Protein AF-A0A950LVN9-F1 (afdb_monomer_lite)

Structure (mmCIF, N/CA/C/O backbone):
data_AF-A0A950LVN9-F1
#
_entry.id   AF-A0A950LVN9-F1
#
loop_
_atom_site.group_PDB
_atom_site.id
_atom_site.type_symbol
_atom_site.label_atom_id
_atom_site.label_alt_id
_atom_site.label_comp_id
_atom_site.label_asym_id
_atom_site.label_entity_id
_atom_site.label_seq_id
_atom_site.pdbx_PDB_ins_code
_atom_site.Cartn_x
_atom_site.Cartn_y
_atom_site.Cartn_z
_atom_site.occupancy
_atom_site.B_iso_or_equiv
_atom_site.auth_seq_id
_atom_site.auth_comp_id
_atom_site.auth_asym_id
_atom_site.auth_atom_id
_atom_site.pdbx_PDB_model_num
ATOM 1 N N . MET A 1 1 ? 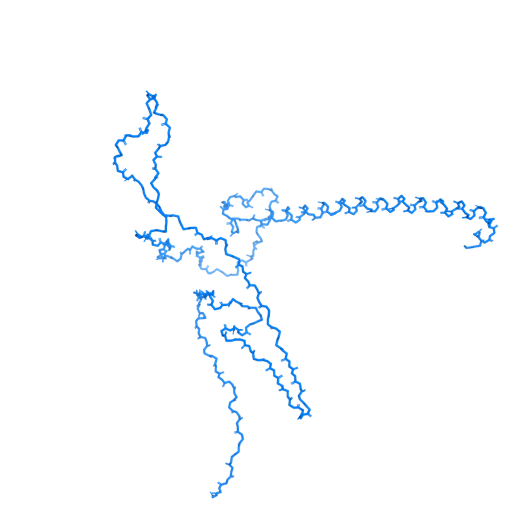-17.244 11.116 50.848 1.00 52.66 1 MET A N 1
ATOM 2 C CA . MET A 1 1 ? -18.666 11.147 50.428 1.00 52.66 1 MET A CA 1
ATOM 3 C C . MET A 1 1 ? -19.592 11.886 51.401 1.00 52.66 1 MET A C 1
ATOM 5 O O . MET A 1 1 ? -20.642 12.313 50.948 1.00 52.66 1 MET A O 1
ATOM 9 N N . SER A 1 2 ? -19.236 12.082 52.683 1.00 57.41 2 SER A N 1
ATOM 10 C CA . SER A 1 2 ? -20.093 12.812 53.645 1.00 57.41 2 SER A CA 1
ATOM 11 C C . SER A 1 2 ? -20.205 14.317 53.357 1.00 57.41 2 SER A C 1
ATOM 13 O O . SER A 1 2 ? -21.296 14.858 53.413 1.00 57.41 2 SER A O 1
ATOM 15 N N . ALA A 1 3 ? -19.115 14.967 52.931 1.00 64.56 3 ALA A N 1
ATOM 16 C CA . ALA A 1 3 ? -19.102 16.408 52.652 1.00 64.56 3 ALA A CA 1
ATOM 17 C C . ALA A 1 3 ? -20.009 16.832 51.478 1.00 64.56 3 ALA A C 1
ATOM 19 O O . ALA A 1 3 ? -20.629 17.879 51.539 1.00 64.56 3 ALA A O 1
ATOM 20 N N . LEU A 1 4 ? -20.153 16.000 50.437 1.00 67.62 4 LEU A N 1
ATOM 21 C CA . LEU A 1 4 ? -21.029 16.296 49.290 1.00 67.62 4 LEU A CA 1
ATOM 22 C C . LEU A 1 4 ? -22.526 16.187 49.629 1.00 67.62 4 LEU A C 1
ATOM 24 O O . LEU A 1 4 ? -23.350 16.717 48.897 1.00 67.62 4 LEU A O 1
ATOM 28 N N . LYS A 1 5 ? -22.883 15.471 50.705 1.00 73.25 5 LYS A N 1
ATOM 29 C CA . LYS A 1 5 ? -24.275 15.305 51.152 1.00 73.25 5 LYS A CA 1
ATOM 30 C C . LYS A 1 5 ? -24.785 16.487 51.980 1.00 73.25 5 LYS A C 1
ATOM 32 O O . LYS A 1 5 ? -25.995 16.616 52.115 1.00 73.25 5 LYS A O 1
ATOM 37 N N . GLU A 1 6 ? -23.887 17.310 52.520 1.00 83.94 6 GLU A N 1
ATOM 38 C CA . GLU A 1 6 ? -24.228 18.482 53.343 1.00 83.94 6 GLU A CA 1
ATOM 39 C C . GLU A 1 6 ? -24.160 19.808 52.570 1.00 83.94 6 GLU A C 1
ATOM 41 O O . GLU A 1 6 ? -24.566 20.841 53.093 1.00 83.94 6 GLU A O 1
ATOM 46 N N . MET A 1 7 ? -23.683 19.789 51.321 1.00 80.75 7 MET A N 1
ATOM 47 C CA . MET A 1 7 ? -23.633 20.972 50.460 1.00 80.75 7 MET A CA 1
ATOM 48 C C . MET A 1 7 ? -25.029 21.367 49.983 1.00 80.75 7 MET A C 1
ATOM 50 O O . MET A 1 7 ? -25.860 20.517 49.648 1.00 80.75 7 MET A O 1
ATOM 54 N N . SER A 1 8 ? -25.275 22.672 49.910 1.00 91.12 8 SER A N 1
ATOM 55 C CA . SER A 1 8 ? -26.510 23.202 49.345 1.00 91.12 8 SER A CA 1
ATOM 56 C C . SER A 1 8 ? -26.624 22.866 47.854 1.00 91.12 8 SER A C 1
ATOM 58 O O . SER A 1 8 ? -25.639 22.614 47.155 1.00 91.12 8 SER A O 1
ATOM 60 N N . ARG A 1 9 ? -27.856 22.875 47.338 1.00 89.94 9 ARG A N 1
ATOM 61 C CA . ARG A 1 9 ? -28.130 22.595 45.922 1.00 89.94 9 ARG A CA 1
ATOM 62 C C . ARG A 1 9 ? -27.344 23.521 44.989 1.00 89.94 9 ARG A C 1
ATOM 64 O O . ARG A 1 9 ? -26.842 23.047 43.974 1.00 89.94 9 ARG A O 1
ATOM 71 N N . ASP A 1 10 ? -27.214 24.797 45.339 1.00 91.25 10 ASP A N 1
ATOM 72 C CA . ASP A 1 10 ? -26.507 25.779 44.512 1.00 91.25 10 ASP A CA 1
ATOM 73 C C . ASP A 1 10 ? -24.992 25.527 44.505 1.00 91.25 10 ASP A C 1
ATOM 75 O O . ASP A 1 10 ? -24.366 25.588 43.449 1.00 91.25 10 ASP A O 1
ATOM 79 N N . GLU A 1 11 ? -24.406 25.132 45.639 1.00 91.94 11 GLU A N 1
ATOM 80 C CA . GLU A 1 11 ? -22.992 24.731 45.720 1.00 91.94 11 GLU A CA 1
ATOM 81 C C . GLU A 1 11 ? -22.702 23.431 44.953 1.00 91.94 11 GLU A C 1
ATOM 83 O O . GLU A 1 11 ? -21.618 23.247 44.398 1.00 91.94 11 GLU A O 1
ATOM 88 N N . LEU A 1 12 ? -23.671 22.516 44.886 1.00 91.62 12 LEU A N 1
ATOM 89 C CA . LEU A 1 12 ? -23.559 21.320 44.051 1.00 91.62 12 LEU A CA 1
ATOM 90 C C . LEU A 1 12 ? -23.610 21.668 42.558 1.00 91.62 12 LEU A C 1
ATOM 92 O O . LEU A 1 12 ? -22.857 21.087 41.779 1.00 91.62 12 LEU A O 1
ATOM 96 N N . VAL A 1 13 ? -24.452 22.624 42.154 1.00 94.06 13 VAL A N 1
ATOM 97 C CA . VAL A 1 13 ? -24.540 23.086 40.758 1.00 94.06 13 VAL A CA 1
ATOM 98 C C . VAL A 1 13 ? -23.246 23.772 40.321 1.00 94.06 13 VAL A C 1
ATOM 100 O O . VAL A 1 13 ? -22.747 23.482 39.234 1.00 94.06 13 VAL A O 1
ATOM 103 N N . THR A 1 14 ? -22.655 24.625 41.162 1.00 95.19 14 THR A N 1
ATOM 104 C CA . THR A 1 14 ? -21.372 25.273 40.843 1.00 95.19 14 THR A CA 1
ATOM 105 C C . THR A 1 14 ? -20.229 24.264 40.752 1.00 95.19 14 THR A C 1
ATOM 107 O O . THR A 1 14 ? -19.427 24.337 39.821 1.00 95.19 14 THR A O 1
ATOM 110 N N . LEU A 1 15 ? -20.182 23.272 41.648 1.00 94.06 15 LEU A N 1
ATOM 111 C CA . LEU A 1 15 ? -19.176 22.209 41.610 1.00 94.06 15 LEU A CA 1
ATOM 112 C C . LEU A 1 15 ? -19.303 21.326 40.358 1.00 94.06 15 LEU A C 1
ATOM 114 O O . LEU A 1 15 ? -18.288 20.923 39.789 1.00 94.06 15 LEU A O 1
ATOM 118 N N . VAL A 1 16 ? -20.531 21.016 39.928 1.00 95.50 16 VAL A N 1
ATOM 119 C CA . VAL A 1 16 ? -20.776 20.268 38.685 1.00 95.50 16 VAL A CA 1
ATOM 120 C C . VAL A 1 16 ? -20.340 21.091 37.477 1.00 95.50 16 VAL A C 1
ATOM 122 O O . VAL A 1 16 ? -19.552 20.591 36.687 1.00 95.50 16 VAL A O 1
ATOM 125 N N . ALA A 1 17 ? -20.717 22.370 37.391 1.00 94.62 17 ALA A N 1
ATOM 126 C CA . ALA A 1 17 ? -20.279 23.244 36.301 1.00 94.62 17 ALA A CA 1
ATOM 127 C C . ALA A 1 17 ? -18.744 23.380 36.235 1.00 94.62 17 ALA A C 1
ATOM 129 O O . ALA A 1 17 ? -18.157 23.363 35.153 1.00 94.62 17 ALA A O 1
ATOM 130 N N . GLN A 1 18 ? -18.074 23.460 37.389 1.00 96.19 18 GLN A N 1
ATOM 131 C CA . GLN A 1 18 ? -16.613 23.491 37.463 1.00 96.19 18 GLN A CA 1
ATOM 132 C C . GLN A 1 18 ? -15.984 22.170 36.998 1.00 96.19 18 GLN A C 1
ATOM 134 O O . GLN A 1 18 ? -14.976 22.181 36.289 1.00 96.19 18 GLN A O 1
ATOM 139 N N . ARG A 1 19 ? -16.573 21.029 37.373 1.00 95.81 19 ARG A N 1
ATOM 140 C CA . ARG A 1 19 ? -16.128 19.712 36.902 1.00 95.81 19 ARG A CA 1
ATOM 141 C C . ARG A 1 19 ? -16.362 19.528 35.412 1.00 95.81 19 ARG A C 1
ATOM 143 O O . ARG A 1 19 ? -15.467 19.024 34.747 1.00 95.81 19 ARG A O 1
ATOM 150 N N . ASP A 1 20 ? -17.496 19.970 34.887 1.00 96.19 20 ASP A N 1
ATOM 151 C CA . ASP A 1 20 ? -17.812 19.889 33.461 1.00 96.19 20 ASP A CA 1
ATOM 152 C C . ASP A 1 20 ? -16.840 20.741 32.639 1.00 96.19 20 ASP A C 1
ATOM 154 O O . ASP A 1 20 ? -16.320 20.280 31.623 1.00 96.19 20 ASP A O 1
ATOM 158 N N . ALA A 1 21 ? -16.492 21.936 33.126 1.00 95.75 21 ALA A N 1
ATOM 159 C CA . ALA A 1 21 ? -15.443 22.756 32.527 1.00 95.75 21 ALA A CA 1
ATOM 160 C C . ALA A 1 21 ? -14.075 22.048 32.554 1.00 95.75 21 ALA A C 1
ATOM 162 O O . ALA A 1 21 ? -13.356 22.049 31.556 1.00 95.75 21 ALA A O 1
ATOM 163 N N . GLN A 1 22 ? -13.723 21.391 33.664 1.00 95.88 22 GLN A N 1
ATOM 164 C CA . GLN A 1 22 ? -12.474 20.632 33.772 1.00 95.88 22 GLN A CA 1
ATOM 165 C C . GLN A 1 22 ? -12.455 19.409 32.841 1.00 95.88 22 GLN A C 1
ATOM 167 O O . GLN A 1 22 ? -11.435 19.132 32.213 1.00 95.88 22 GLN A O 1
ATOM 172 N N . VAL A 1 23 ? -13.578 18.697 32.715 1.00 97.25 23 VAL A N 1
ATOM 173 C CA . VAL A 1 23 ? -13.741 17.567 31.790 1.00 97.25 23 VAL A CA 1
ATOM 174 C C . VAL A 1 23 ? -13.614 18.034 30.343 1.00 97.25 23 VAL A C 1
ATOM 176 O O . VAL A 1 23 ? -12.922 17.379 29.571 1.00 97.25 23 VAL A O 1
ATOM 179 N N . ALA A 1 24 ? -14.204 19.177 29.983 1.00 96.31 24 ALA A N 1
ATOM 180 C CA . ALA A 1 24 ? -14.086 19.742 28.640 1.00 96.31 24 ALA A CA 1
ATOM 181 C C . ALA A 1 24 ? -12.631 20.099 28.288 1.00 96.31 24 ALA A C 1
ATOM 183 O O . ALA A 1 24 ? -12.163 19.763 27.202 1.00 96.31 24 ALA A O 1
ATOM 184 N N . VAL A 1 25 ? -11.892 20.710 29.223 1.00 96.81 25 VAL A N 1
ATOM 185 C CA . VAL A 1 25 ? -10.461 21.012 29.038 1.00 96.81 25 VAL A CA 1
ATOM 186 C C . VAL A 1 25 ? -9.646 19.730 28.861 1.00 96.81 25 VAL A C 1
ATOM 188 O O . VAL A 1 25 ? -8.880 19.622 27.907 1.00 96.81 25 VAL A O 1
ATOM 191 N N . MET A 1 26 ? -9.836 18.734 29.733 1.00 95.81 26 MET A N 1
ATOM 192 C CA . MET A 1 26 ? -9.110 17.462 29.633 1.00 95.81 26 MET A CA 1
ATOM 193 C C . MET A 1 26 ? -9.446 16.704 28.342 1.00 95.81 26 MET A C 1
ATOM 195 O O . MET A 1 26 ? -8.555 16.113 27.738 1.00 95.81 26 MET A O 1
ATOM 199 N N . ALA A 1 27 ? -10.703 16.735 27.892 1.00 95.81 27 ALA A N 1
ATOM 200 C CA . ALA A 1 27 ? -11.113 16.120 26.632 1.00 95.81 27 ALA A CA 1
ATOM 201 C C . ALA A 1 27 ? -10.424 16.777 25.424 1.00 95.81 27 ALA A C 1
ATOM 203 O O . ALA A 1 27 ? -9.952 16.062 24.543 1.00 95.81 27 ALA A O 1
ATOM 204 N N . GLY A 1 28 ? -10.295 18.110 25.421 1.00 95.62 28 GLY A N 1
ATOM 205 C CA . GLY A 1 28 ? -9.544 18.839 24.393 1.00 95.62 28 GLY A CA 1
ATOM 206 C C . GLY A 1 28 ? -8.055 18.475 24.374 1.00 95.62 28 GLY A C 1
ATOM 207 O O . GLY A 1 28 ? -7.499 18.165 23.322 1.00 95.62 28 GLY A O 1
ATOM 208 N N . GLN A 1 29 ? -7.421 18.407 25.549 1.00 95.88 29 GLN A N 1
ATOM 209 C CA . GLN A 1 29 ? -6.017 17.991 25.665 1.00 9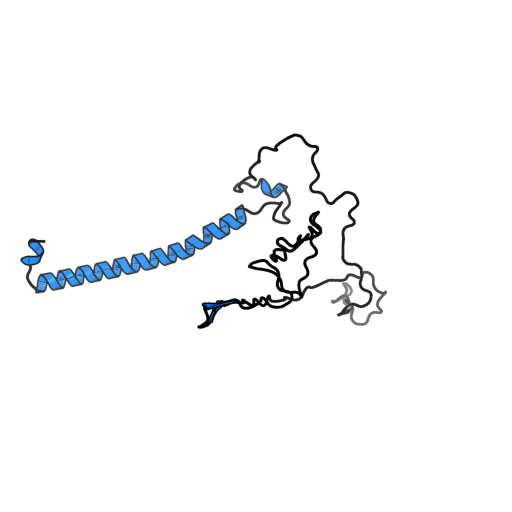5.88 29 GLN A CA 1
ATOM 210 C C . GLN A 1 29 ? -5.794 16.550 25.184 1.00 95.88 29 GLN A C 1
ATOM 212 O O . GLN A 1 29 ? -4.778 16.257 24.556 1.00 95.88 29 GLN A O 1
ATOM 217 N N . LEU A 1 30 ? -6.742 15.647 25.456 1.00 96.25 30 LEU A N 1
ATOM 218 C CA . LEU A 1 30 ? -6.686 14.271 24.963 1.00 96.25 30 LEU A CA 1
ATOM 219 C C . LEU A 1 30 ? -6.818 14.209 23.438 1.00 96.25 30 LEU A C 1
ATOM 221 O O . LEU A 1 30 ? -6.068 13.458 22.821 1.00 96.25 30 LEU A O 1
ATOM 225 N N . SER A 1 31 ? -7.705 15.002 22.824 1.00 94.50 31 SER A N 1
ATOM 226 C CA . SER A 1 31 ? -7.804 15.045 21.359 1.00 94.50 31 SER A CA 1
ATOM 227 C C . SER A 1 31 ? -6.532 15.581 20.705 1.00 94.50 31 SER A C 1
ATOM 229 O O . SER A 1 31 ? -6.028 14.959 19.775 1.00 94.50 31 SER A O 1
ATOM 231 N N . GLU A 1 32 ? -5.954 16.663 21.233 1.00 93.88 32 GLU A N 1
ATOM 232 C CA . GLU A 1 32 ? -4.698 17.225 20.715 1.00 93.88 32 GLU A CA 1
ATOM 233 C C . GLU A 1 32 ? -3.541 16.223 20.826 1.00 93.88 32 GLU A C 1
ATOM 235 O O . GLU A 1 32 ? -2.741 16.068 19.901 1.00 93.88 32 GLU A O 1
ATOM 240 N N . LEU A 1 33 ? -3.463 15.505 21.952 1.00 94.88 33 LEU A N 1
ATOM 241 C CA . LEU A 1 33 ? -2.434 14.494 22.165 1.00 94.88 33 LEU A CA 1
ATOM 242 C C . LEU A 1 33 ? -2.611 13.293 21.227 1.00 94.88 33 LEU A C 1
ATOM 244 O O . LEU A 1 33 ? -1.618 12.789 20.711 1.00 94.88 33 LEU A O 1
ATOM 248 N N . MET A 1 34 ? -3.849 12.852 20.988 1.00 94.25 34 MET A N 1
ATOM 249 C CA . MET A 1 34 ? -4.139 11.759 20.055 1.00 94.25 34 MET A CA 1
ATOM 250 C C . MET A 1 34 ? -3.777 12.129 18.613 1.00 94.25 34 MET A C 1
ATOM 252 O O . MET A 1 34 ? -3.139 11.332 17.931 1.00 94.25 34 MET A O 1
ATOM 256 N N . GLU A 1 35 ? -4.105 13.341 18.160 1.00 92.12 35 GLU A N 1
ATOM 257 C CA . GLU A 1 35 ? -3.712 13.814 16.826 1.00 92.12 35 GLU A CA 1
ATOM 258 C C . GLU A 1 35 ? -2.185 13.899 16.680 1.00 92.12 35 GLU A C 1
ATOM 260 O O . GLU A 1 35 ? -1.615 13.471 15.671 1.00 92.12 35 GLU A O 1
ATOM 265 N N . ALA A 1 36 ? -1.495 14.410 17.705 1.00 89.81 36 ALA A N 1
ATOM 266 C CA . ALA A 1 36 ? -0.038 14.452 17.718 1.00 89.81 36 ALA A CA 1
ATOM 267 C C . ALA A 1 36 ? 0.578 13.043 17.688 1.00 89.81 36 ALA A C 1
ATOM 269 O O . ALA A 1 36 ? 1.567 12.827 16.981 1.00 89.81 36 ALA A O 1
ATOM 270 N N . ASP A 1 37 ? -0.006 12.089 18.416 1.00 91.56 37 ASP A N 1
ATOM 271 C CA . ASP A 1 37 ? 0.444 10.699 18.447 1.00 91.56 37 ASP A CA 1
ATOM 272 C C . ASP A 1 37 ? 0.233 10.005 17.097 1.00 91.56 37 ASP A C 1
ATOM 274 O O . ASP A 1 37 ? 1.161 9.378 16.597 1.00 91.56 37 ASP A O 1
ATOM 278 N N . GLU A 1 38 ? -0.904 10.203 16.420 1.00 86.00 38 GLU A N 1
ATOM 279 C CA . GLU A 1 38 ? -1.132 9.665 15.069 1.00 86.00 38 GLU A CA 1
ATOM 280 C C . GLU A 1 38 ? -0.101 10.191 14.056 1.00 86.00 38 GLU A C 1
ATOM 282 O O . GLU A 1 38 ? 0.476 9.429 13.267 1.00 86.00 38 GLU A O 1
ATOM 287 N N . VAL A 1 39 ? 0.204 11.491 14.108 1.00 83.62 39 VAL A N 1
ATOM 288 C CA . VAL A 1 39 ? 1.228 12.114 13.254 1.00 83.62 39 VAL A CA 1
ATOM 289 C C . VAL A 1 39 ? 2.630 11.588 13.579 1.00 83.62 39 VAL A C 1
ATOM 291 O O . VAL A 1 39 ? 3.467 11.430 12.680 1.00 83.62 39 VAL A O 1
ATOM 294 N N . LEU A 1 40 ? 2.926 11.335 14.855 1.00 85.25 40 LEU A N 1
ATOM 295 C CA . LEU A 1 40 ? 4.214 10.805 15.292 1.00 85.25 40 LEU A CA 1
ATOM 296 C C . LEU A 1 40 ? 4.351 9.312 14.991 1.00 85.25 40 LEU A C 1
ATOM 298 O O . LEU A 1 40 ? 5.428 8.919 14.552 1.00 85.25 40 LEU A O 1
ATOM 302 N N . ALA A 1 41 ? 3.290 8.515 15.112 1.00 81.00 41 ALA A N 1
ATOM 303 C CA . ALA A 1 41 ? 3.266 7.069 14.883 1.00 81.00 41 ALA A CA 1
ATOM 304 C C . ALA A 1 41 ? 3.573 6.678 13.426 1.00 81.00 41 ALA A C 1
ATOM 306 O O . ALA A 1 41 ? 4.128 5.609 13.169 1.00 81.00 41 ALA A O 1
ATOM 307 N N . GLY A 1 42 ? 3.311 7.562 12.457 1.00 74.00 42 GLY A N 1
ATOM 308 C CA . GLY A 1 42 ? 3.704 7.348 11.057 1.00 74.00 42 GLY A CA 1
ATOM 309 C C . GLY A 1 42 ? 5.205 7.534 10.774 1.00 74.00 42 GLY A C 1
ATOM 310 O O . GLY A 1 42 ? 5.748 6.960 9.824 1.00 74.00 42 GLY A O 1
ATOM 311 N N . LYS A 1 43 ? 5.914 8.321 11.592 1.00 81.31 43 LYS A N 1
ATOM 312 C CA . LYS A 1 43 ? 7.348 8.615 11.418 1.00 81.31 43 LYS A CA 1
ATOM 313 C C . LYS A 1 43 ? 8.277 7.424 11.706 1.00 81.31 43 LYS A C 1
ATOM 315 O O . LYS A 1 43 ? 9.178 7.227 10.888 1.00 81.31 43 LYS A O 1
ATOM 320 N N . PRO A 1 44 ? 8.104 6.612 12.772 1.00 82.38 44 PRO A N 1
ATOM 321 C CA . PRO A 1 44 ? 8.969 5.468 13.031 1.00 82.38 44 PRO A CA 1
ATOM 322 C C . PRO A 1 44 ? 8.856 4.432 11.920 1.00 82.38 44 PRO A C 1
ATOM 324 O O . PRO A 1 44 ? 9.886 4.021 11.412 1.00 82.38 44 PRO A O 1
ATOM 327 N N . ALA A 1 45 ? 7.657 4.115 11.420 1.00 77.62 45 ALA A N 1
ATOM 328 C CA . ALA A 1 45 ? 7.506 3.157 10.321 1.00 77.62 45 ALA A CA 1
ATOM 329 C C . ALA A 1 45 ? 8.257 3.596 9.048 1.00 77.62 45 ALA A C 1
ATOM 331 O O . ALA A 1 45 ? 8.908 2.790 8.379 1.00 77.62 45 ALA A O 1
ATOM 332 N N . ARG A 1 46 ? 8.220 4.895 8.720 1.00 78.88 46 ARG A N 1
ATOM 333 C CA . ARG A 1 46 ? 8.967 5.453 7.583 1.00 78.88 46 ARG A CA 1
ATOM 334 C C . ARG A 1 46 ? 10.479 5.426 7.818 1.00 78.88 46 ARG A C 1
ATOM 336 O O . ARG A 1 46 ? 11.224 5.099 6.896 1.00 78.88 46 ARG A O 1
ATOM 343 N N . LEU A 1 47 ? 10.929 5.770 9.023 1.00 82.62 47 LEU A N 1
ATOM 344 C CA . LEU A 1 47 ? 12.347 5.757 9.392 1.00 82.62 47 LEU A CA 1
ATOM 345 C C . LEU A 1 47 ? 12.900 4.328 9.442 1.00 82.62 47 LEU A C 1
ATOM 347 O O . LEU A 1 47 ? 13.942 4.063 8.854 1.00 82.62 47 LEU A O 1
ATOM 351 N N . GLU A 1 48 ? 12.176 3.391 10.045 1.00 80.12 48 GLU A N 1
ATOM 352 C CA . GLU A 1 48 ? 12.504 1.965 10.080 1.00 80.12 48 GLU A CA 1
ATOM 353 C C . GLU A 1 48 ? 12.575 1.375 8.671 1.00 80.12 48 GLU A C 1
ATOM 355 O O . GLU A 1 48 ? 13.524 0.659 8.353 1.00 80.12 48 GLU A O 1
ATOM 360 N N . HIS A 1 49 ? 11.637 1.730 7.785 1.00 77.00 49 HIS A N 1
ATOM 361 C CA . HIS A 1 49 ? 11.691 1.305 6.387 1.00 77.00 49 HIS A CA 1
ATOM 362 C C . HIS A 1 49 ? 12.966 1.797 5.686 1.00 77.00 49 HIS A C 1
ATOM 364 O O . HIS A 1 49 ? 13.634 1.019 5.004 1.00 77.00 49 HIS A O 1
ATOM 370 N N . LEU A 1 50 ? 13.344 3.064 5.884 1.00 78.38 50 LEU A N 1
ATOM 371 C CA . LEU A 1 50 ? 14.568 3.633 5.311 1.00 78.38 50 LEU A CA 1
ATOM 372 C C . LEU A 1 50 ? 15.840 3.010 5.900 1.00 78.38 50 LEU A C 1
ATOM 374 O O . LEU A 1 50 ? 16.794 2.784 5.159 1.00 78.38 50 LEU A O 1
ATOM 378 N N . LEU A 1 51 ? 15.844 2.705 7.199 1.00 78.94 51 LEU A N 1
ATOM 379 C CA . LEU A 1 51 ? 16.974 2.086 7.897 1.00 78.94 51 LEU A CA 1
ATOM 380 C C . LEU A 1 51 ? 17.131 0.594 7.586 1.00 78.94 51 LEU A C 1
ATOM 382 O O . LEU A 1 51 ? 18.242 0.075 7.652 1.00 78.94 51 LEU A O 1
ATOM 386 N N . SER A 1 52 ? 16.040 -0.096 7.246 1.00 76.38 52 SER A N 1
ATOM 387 C CA . SER A 1 52 ? 16.067 -1.521 6.894 1.00 76.38 52 SER A CA 1
ATOM 388 C C . SER A 1 52 ? 16.674 -1.796 5.513 1.00 76.38 52 SER A C 1
ATOM 390 O O . SER A 1 52 ? 17.177 -2.897 5.279 1.00 76.38 52 SER A O 1
ATOM 392 N N . ARG A 1 53 ? 16.660 -0.797 4.618 1.00 75.75 53 ARG A N 1
ATOM 393 C CA . ARG A 1 53 ? 17.184 -0.912 3.254 1.00 75.75 53 ARG A CA 1
ATOM 394 C C . ARG A 1 53 ? 18.703 -1.049 3.236 1.00 75.75 53 ARG A C 1
ATOM 396 O O . ARG A 1 53 ? 19.429 -0.238 3.808 1.00 75.75 53 ARG A O 1
ATOM 403 N N . ASN A 1 54 ? 19.171 -2.031 2.487 1.00 74.69 54 ASN A N 1
ATOM 404 C CA . ASN A 1 54 ? 20.572 -2.389 2.304 1.00 74.69 54 ASN A CA 1
ATOM 405 C C . ASN A 1 54 ? 20.848 -2.701 0.820 1.00 74.69 54 ASN A C 1
ATOM 407 O O . ASN A 1 54 ? 19.936 -2.769 -0.006 1.00 74.69 54 ASN A O 1
ATOM 411 N N . SER A 1 55 ? 22.107 -2.902 0.446 1.00 72.94 55 SER A N 1
ATOM 412 C CA . SER A 1 55 ? 22.503 -3.228 -0.937 1.00 72.94 55 SER A CA 1
ATOM 413 C C . SER A 1 55 ? 21.942 -4.553 -1.474 1.00 72.94 55 SER A C 1
ATOM 415 O O . SER A 1 55 ? 22.003 -4.824 -2.674 1.00 72.94 55 SER A O 1
ATOM 417 N N . ARG A 1 56 ? 21.394 -5.409 -0.601 1.00 66.94 56 ARG A N 1
ATOM 418 C CA . ARG A 1 56 ? 20.806 -6.700 -0.975 1.00 66.94 56 ARG A CA 1
ATOM 419 C C . ARG A 1 56 ? 19.322 -6.588 -1.336 1.00 66.94 56 ARG A C 1
ATOM 421 O O . ARG A 1 56 ? 18.854 -7.388 -2.144 1.00 66.94 56 ARG A O 1
ATOM 428 N N . ASP A 1 57 ? 18.589 -5.639 -0.756 1.00 71.94 57 ASP A N 1
ATOM 429 C CA . ASP A 1 57 ? 17.165 -5.387 -1.035 1.00 71.94 57 ASP A CA 1
ATOM 430 C C . ASP A 1 57 ? 16.898 -4.079 -1.804 1.00 71.94 57 ASP A C 1
ATOM 432 O O . ASP A 1 57 ? 15.771 -3.821 -2.233 1.00 71.94 57 ASP A O 1
ATOM 436 N N . SER A 1 58 ? 17.941 -3.289 -2.058 1.00 65.19 58 SER A N 1
ATOM 437 C CA . SER A 1 58 ? 17.910 -2.096 -2.900 1.00 65.19 58 SER A CA 1
ATOM 438 C C . SER A 1 58 ? 19.080 -2.109 -3.885 1.00 65.19 58 SER A C 1
ATOM 440 O O . SER A 1 58 ? 20.147 -2.622 -3.574 1.00 65.19 58 SER A O 1
ATOM 442 N N . SER A 1 59 ? 18.931 -1.510 -5.070 1.00 72.75 59 SER A N 1
ATOM 443 C CA . SER A 1 59 ? 20.017 -1.363 -6.062 1.00 72.75 59 SER A CA 1
ATOM 444 C C . SER A 1 59 ? 21.129 -0.385 -5.630 1.00 72.75 59 SER A C 1
ATOM 446 O O . SER A 1 59 ? 21.832 0.172 -6.471 1.00 72.75 59 SER A O 1
ATOM 448 N N . SER A 1 60 ? 21.267 -0.138 -4.327 1.00 77.38 60 SER A N 1
ATOM 449 C CA . SER A 1 60 ? 22.289 0.726 -3.744 1.00 77.38 60 SER A CA 1
ATOM 450 C C . SER A 1 60 ? 23.635 -0.009 -3.683 1.00 77.38 60 SER A C 1
ATOM 452 O O . SER A 1 60 ? 23.659 -1.215 -3.434 1.00 77.38 60 SER A O 1
ATOM 454 N N . PRO A 1 61 ? 24.771 0.683 -3.878 1.00 75.50 61 PRO A N 1
ATOM 455 C CA . PRO A 1 61 ? 26.087 0.059 -3.782 1.00 75.50 61 PRO A CA 1
ATOM 456 C C . PRO A 1 61 ? 26.393 -0.429 -2.347 1.00 75.50 61 PRO A C 1
ATOM 458 O O . PRO A 1 61 ? 26.012 0.256 -1.395 1.00 75.50 61 PRO A O 1
ATOM 461 N N . PRO A 1 62 ? 27.128 -1.552 -2.171 1.00 72.81 62 PRO A N 1
ATOM 462 C CA . PRO A 1 62 ? 27.452 -2.136 -0.858 1.00 72.81 62 PRO A CA 1
ATOM 463 C C . PRO A 1 62 ? 28.183 -1.193 0.099 1.00 72.81 62 PRO A C 1
ATOM 465 O O . PRO A 1 62 ? 28.045 -1.321 1.307 1.00 72.81 62 PRO A O 1
ATOM 468 N N . SER A 1 63 ? 28.924 -0.215 -0.429 1.00 74.31 63 SER A N 1
ATOM 469 C CA . SER A 1 63 ? 29.630 0.791 0.372 1.00 74.31 63 SER A CA 1
ATOM 470 C C . SER A 1 63 ? 28.704 1.685 1.202 1.00 74.31 63 SER A C 1
ATOM 472 O O . SER A 1 63 ? 29.169 2.311 2.145 1.00 74.31 63 SER A O 1
ATOM 474 N N . LYS A 1 64 ? 27.406 1.752 0.870 1.00 73.19 64 LYS A N 1
ATOM 475 C CA . LYS A 1 64 ? 26.398 2.513 1.624 1.00 73.19 64 LYS A CA 1
ATOM 476 C C . LYS A 1 64 ? 25.768 1.730 2.775 1.00 73.19 64 LYS A C 1
ATOM 478 O O . LYS A 1 64 ? 24.913 2.272 3.476 1.00 73.19 64 LYS A O 1
ATOM 483 N N . ASP A 1 65 ? 26.114 0.459 2.955 1.00 74.19 65 ASP A N 1
ATOM 484 C CA . ASP A 1 65 ? 25.602 -0.330 4.080 1.00 74.19 65 ASP A CA 1
ATOM 485 C C . ASP A 1 65 ? 26.342 0.002 5.390 1.00 74.19 65 ASP A C 1
ATOM 487 O O . ASP A 1 65 ? 25.780 -0.203 6.464 1.00 74.19 65 ASP A O 1
ATOM 491 N N . ASP A 1 66 ? 27.541 0.591 5.297 1.00 72.06 66 ASP A N 1
ATOM 492 C CA . ASP A 1 66 ? 28.391 0.995 6.428 1.00 72.06 66 ASP A CA 1
ATOM 493 C C . ASP A 1 66 ? 28.187 2.467 6.861 1.00 72.06 66 ASP A C 1
ATOM 495 O O . ASP A 1 66 ? 28.950 2.998 7.671 1.00 72.06 66 ASP A O 1
ATOM 499 N N . ASP A 1 67 ? 27.160 3.147 6.331 1.00 76.31 67 ASP A N 1
ATOM 500 C CA . ASP A 1 67 ? 26.844 4.534 6.695 1.00 76.31 67 ASP A CA 1
ATOM 501 C C . ASP A 1 67 ? 26.439 4.645 8.186 1.00 76.31 67 ASP A C 1
ATOM 503 O O . ASP A 1 67 ? 25.649 3.830 8.687 1.00 76.31 67 ASP A O 1
ATOM 507 N N . PRO A 1 68 ? 26.907 5.679 8.915 1.00 72.12 68 PRO A N 1
ATOM 508 C CA . PRO A 1 68 ? 26.587 5.862 10.329 1.00 72.12 68 PRO A CA 1
ATOM 509 C C . PRO A 1 68 ? 25.073 6.001 10.553 1.00 72.12 68 PRO A C 1
ATOM 511 O O . PRO A 1 68 ? 24.405 6.819 9.925 1.00 72.12 68 PRO A O 1
ATOM 514 N N . GLY A 1 69 ? 24.532 5.196 11.475 1.00 69.62 69 GLY A N 1
ATOM 515 C CA . GLY A 1 69 ? 23.104 5.161 11.814 1.00 69.62 69 GLY A CA 1
ATOM 516 C C . GLY A 1 69 ? 22.316 4.018 11.166 1.00 69.62 69 GLY A C 1
ATOM 517 O O . GLY A 1 69 ? 21.188 3.760 11.585 1.00 69.62 69 GLY A O 1
ATOM 518 N N . LYS A 1 70 ? 22.893 3.284 10.206 1.00 70.19 70 LYS A N 1
ATOM 519 C CA . LYS A 1 70 ? 22.287 2.053 9.685 1.00 70.19 70 LYS A CA 1
ATOM 520 C C . LYS A 1 70 ? 22.573 0.876 10.602 1.00 70.19 70 LYS A C 1
ATOM 522 O O . LYS A 1 70 ? 23.653 0.761 11.175 1.00 70.19 70 LYS A O 1
ATOM 527 N N . THR A 1 71 ? 21.593 -0.015 10.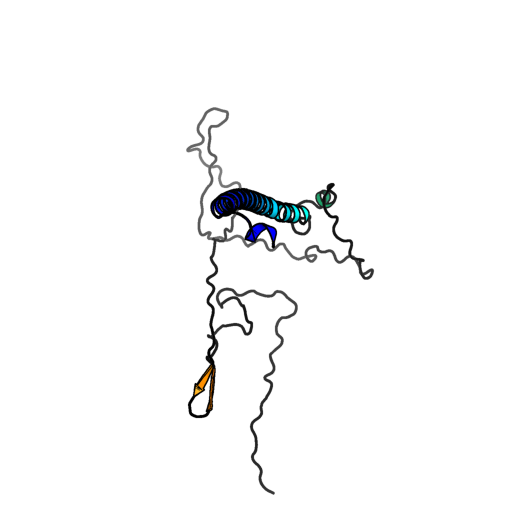740 1.00 65.38 71 THR A N 1
ATOM 528 C CA . THR A 1 71 ? 21.824 -1.270 11.456 1.00 65.38 71 THR A CA 1
ATOM 529 C C . THR A 1 71 ? 22.668 -2.166 10.555 1.00 65.38 71 THR A C 1
ATOM 531 O O . THR A 1 71 ? 22.159 -2.590 9.513 1.00 65.38 71 THR A O 1
ATOM 534 N N . PRO A 1 72 ? 23.926 -2.476 10.919 1.00 61.03 72 PRO A N 1
ATOM 535 C CA . PRO A 1 72 ? 24.734 -3.380 10.122 1.00 61.03 72 PRO A CA 1
ATOM 536 C C . PRO A 1 72 ? 24.005 -4.725 10.017 1.00 61.03 72 PRO A C 1
ATOM 538 O O . PRO A 1 72 ? 23.394 -5.180 10.998 1.00 61.03 72 PRO A O 1
ATOM 541 N N . PRO A 1 73 ? 24.026 -5.376 8.843 1.00 59.62 73 PRO A N 1
ATOM 542 C CA . PRO A 1 73 ? 23.339 -6.641 8.662 1.00 59.62 73 PRO A CA 1
ATOM 543 C C . PRO A 1 73 ? 23.824 -7.625 9.727 1.00 59.62 73 PRO A C 1
ATOM 545 O O . PRO A 1 73 ? 25.028 -7.785 9.936 1.00 59.62 73 PRO A O 1
ATOM 548 N N . ARG A 1 74 ? 22.887 -8.291 10.421 1.00 58.81 74 ARG A N 1
ATOM 549 C CA . ARG A 1 74 ? 23.235 -9.310 11.419 1.00 58.81 74 ARG A CA 1
ATOM 550 C C . ARG A 1 74 ? 24.168 -10.318 10.759 1.00 58.81 74 ARG A C 1
ATOM 552 O O . ARG A 1 74 ? 23.747 -11.068 9.877 1.00 58.81 74 ARG A O 1
ATOM 559 N N . VAL A 1 75 ? 25.420 -10.347 11.212 1.00 57.66 75 VAL A N 1
ATOM 560 C CA . VAL A 1 75 ? 26.403 -11.351 10.814 1.00 57.66 75 VAL A CA 1
ATOM 561 C C . VAL A 1 75 ? 25.933 -12.678 11.401 1.00 57.66 75 VAL A C 1
ATOM 563 O O . VAL A 1 75 ? 26.311 -13.083 12.498 1.00 57.66 75 VAL A O 1
ATOM 566 N N . GLY A 1 76 ? 25.019 -13.347 10.701 1.00 51.75 76 GLY A N 1
ATOM 567 C CA . GLY A 1 76 ? 24.665 -14.719 11.012 1.00 51.75 76 GLY A CA 1
ATOM 568 C C . GLY A 1 76 ? 25.952 -15.529 10.973 1.00 51.75 76 GLY A C 1
ATOM 569 O O . GLY A 1 76 ? 26.661 -15.496 9.965 1.00 51.75 76 GLY A O 1
ATOM 570 N N . LYS A 1 77 ? 26.278 -16.224 12.072 1.00 50.53 77 LYS A N 1
ATOM 571 C CA . LYS A 1 77 ? 27.394 -17.175 12.115 1.00 50.53 77 LYS A CA 1
ATOM 572 C C . LYS A 1 77 ? 27.280 -18.068 10.882 1.00 50.53 77 LYS A C 1
ATOM 574 O O . LYS A 1 77 ? 26.354 -18.876 10.791 1.00 50.53 77 LYS A O 1
ATOM 579 N N . ARG A 1 78 ? 28.194 -17.887 9.923 1.00 49.47 78 ARG A N 1
ATOM 580 C CA . ARG A 1 78 ? 28.326 -18.750 8.750 1.00 49.47 78 ARG A CA 1
ATOM 581 C C . ARG A 1 78 ? 28.511 -20.169 9.278 1.00 49.47 78 ARG A C 1
ATOM 583 O O . ARG A 1 78 ? 29.563 -20.504 9.815 1.00 49.47 78 ARG A O 1
ATOM 590 N N . ARG A 1 79 ? 27.459 -20.986 9.201 1.00 49.19 79 ARG A N 1
ATOM 591 C CA . ARG A 1 79 ? 27.565 -22.418 9.465 1.00 49.19 79 ARG A CA 1
ATOM 592 C C . ARG A 1 79 ? 28.430 -23.008 8.356 1.00 49.19 79 ARG A C 1
ATOM 594 O O . ARG A 1 79 ? 27.966 -23.105 7.228 1.00 49.19 79 ARG A O 1
ATOM 601 N N . GLY A 1 80 ? 29.652 -23.389 8.715 1.00 40.97 80 GLY A N 1
ATOM 602 C CA . GLY A 1 80 ? 30.492 -24.319 7.965 1.00 40.97 80 GLY A CA 1
ATOM 603 C C . GLY A 1 80 ? 31.193 -23.725 6.745 1.00 40.97 80 GLY A C 1
ATOM 604 O O . GLY A 1 80 ? 30.559 -23.204 5.832 1.00 40.97 80 GLY A O 1
A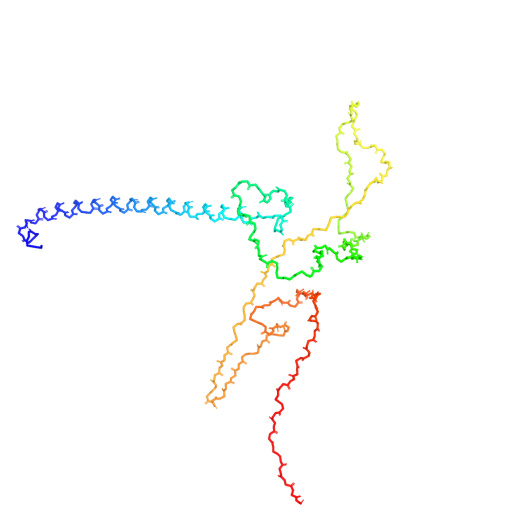TOM 605 N N . GLY A 1 81 ? 32.521 -23.859 6.724 1.00 42.47 81 GLY A N 1
ATOM 606 C CA . GLY A 1 81 ? 33.376 -23.610 5.567 1.00 42.47 81 GLY A CA 1
ATOM 607 C C . GLY A 1 81 ? 33.075 -24.562 4.410 1.00 42.47 81 GLY A C 1
ATOM 608 O O . GLY A 1 81 ? 33.771 -25.548 4.208 1.00 42.47 81 GLY A O 1
ATOM 609 N N . GLY A 1 82 ? 32.028 -24.257 3.651 1.00 51.25 82 GLY A N 1
ATOM 610 C CA . GLY A 1 82 ? 31.894 -24.684 2.263 1.00 51.25 82 GLY A CA 1
ATOM 611 C C . GLY A 1 82 ? 32.435 -23.586 1.345 1.00 51.25 82 GLY A C 1
ATOM 612 O O . GLY A 1 82 ? 32.327 -22.410 1.710 1.00 51.25 82 GLY A O 1
ATOM 613 N N . PRO A 1 83 ? 33.012 -23.925 0.176 1.00 45.44 83 PRO A N 1
ATOM 614 C CA . PRO A 1 83 ? 33.514 -22.931 -0.763 1.00 45.44 83 PRO A CA 1
ATOM 615 C C . PRO A 1 83 ? 32.419 -21.908 -1.039 1.00 45.44 83 PRO A C 1
ATOM 617 O O . PRO A 1 83 ? 31.267 -22.279 -1.277 1.00 45.44 83 PRO A O 1
ATOM 620 N N . THR A 1 84 ? 32.794 -20.631 -0.948 1.00 50.56 84 THR A N 1
ATOM 621 C CA . THR A 1 84 ? 31.969 -19.455 -1.215 1.00 50.56 84 THR A CA 1
ATOM 622 C C . THR A 1 84 ? 31.174 -19.681 -2.492 1.00 50.56 84 THR A C 1
ATOM 624 O O . THR A 1 84 ? 31.671 -19.466 -3.595 1.00 50.56 84 THR A O 1
ATOM 627 N N . ARG A 1 85 ? 29.937 -20.167 -2.360 1.00 55.47 85 ARG A N 1
ATOM 628 C CA . ARG A 1 85 ? 29.042 -20.302 -3.499 1.00 55.47 85 ARG A CA 1
ATOM 629 C C . ARG A 1 85 ? 28.693 -18.874 -3.861 1.00 55.47 85 ARG A C 1
ATOM 631 O O . ARG A 1 85 ? 27.946 -18.221 -3.132 1.00 55.47 85 ARG A O 1
ATOM 638 N N . SER A 1 86 ? 29.325 -18.364 -4.910 1.00 49.81 86 SER A N 1
ATOM 639 C CA . SER A 1 86 ? 29.007 -17.055 -5.445 1.00 49.81 86 SER A CA 1
ATOM 640 C C . SER A 1 86 ? 27.494 -17.008 -5.644 1.00 49.81 86 SER A C 1
ATOM 642 O O . SER A 1 86 ? 26.924 -17.784 -6.409 1.00 49.81 86 SER A O 1
ATOM 644 N N . LEU A 1 87 ? 26.824 -16.089 -4.948 1.00 52.56 87 LEU A N 1
ATOM 645 C CA . LEU A 1 87 ? 25.482 -15.623 -5.308 1.00 52.56 87 LEU A CA 1
ATOM 646 C C . LEU A 1 87 ? 25.571 -14.755 -6.579 1.00 52.56 87 LEU A C 1
ATOM 648 O O . LEU A 1 87 ? 24.962 -13.699 -6.683 1.00 52.56 87 LEU A O 1
ATOM 652 N N . GLY A 1 88 ? 26.393 -15.187 -7.535 1.00 51.34 88 GLY A N 1
ATOM 653 C CA . GLY A 1 88 ? 26.448 -14.674 -8.886 1.00 51.34 88 GLY A CA 1
ATOM 654 C C . GLY A 1 88 ? 25.608 -15.583 -9.768 1.00 51.34 88 GLY A C 1
ATOM 655 O O . GLY A 1 88 ? 25.412 -16.763 -9.461 1.00 51.34 88 GLY A O 1
ATOM 656 N N . LYS A 1 89 ? 25.107 -15.028 -10.873 1.00 51.38 89 LYS A N 1
ATOM 657 C CA . LYS A 1 89 ? 24.524 -15.810 -11.969 1.00 51.38 89 LYS A CA 1
ATOM 658 C C . LYS A 1 89 ? 25.379 -17.062 -12.205 1.00 51.38 89 LYS A C 1
ATOM 660 O O . LYS A 1 89 ? 26.606 -16.985 -12.125 1.00 51.38 89 LYS A O 1
ATOM 665 N N . ARG A 1 90 ? 24.740 -18.209 -12.473 1.00 58.50 90 ARG A N 1
ATOM 666 C CA . ARG A 1 90 ? 25.466 -19.429 -12.864 1.00 58.50 90 ARG A CA 1
ATOM 667 C C . ARG A 1 90 ? 26.510 -19.046 -13.926 1.00 58.50 90 ARG A C 1
ATOM 669 O O . ARG A 1 90 ? 26.123 -18.368 -14.880 1.00 58.50 90 ARG A O 1
ATOM 676 N N . PRO A 1 91 ? 27.781 -19.456 -13.792 1.00 44.56 91 PRO A N 1
ATOM 677 C CA . PRO A 1 91 ? 28.750 -19.303 -14.870 1.00 44.56 91 PRO A CA 1
ATOM 678 C C . PRO A 1 91 ? 28.145 -19.901 -16.150 1.00 44.56 91 PRO A C 1
ATOM 680 O O . PRO A 1 91 ? 27.744 -21.063 -16.146 1.00 44.56 91 PRO A O 1
ATOM 683 N N . GLY A 1 92 ? 27.969 -19.083 -17.191 1.00 54.16 92 GLY A N 1
ATOM 684 C CA . GLY A 1 92 ? 27.351 -19.488 -18.462 1.00 54.16 92 GLY A CA 1
ATOM 685 C C . GLY A 1 92 ? 25.838 -19.260 -18.605 1.00 54.16 92 GLY A C 1
ATOM 686 O O . GLY A 1 92 ? 25.301 -19.518 -19.677 1.00 54.16 92 GLY A O 1
ATOM 687 N N . ALA A 1 93 ? 25.126 -18.752 -17.591 1.00 52.81 93 ALA A N 1
ATOM 688 C CA . ALA A 1 93 ? 23.755 -18.284 -17.804 1.00 52.81 93 ALA A CA 1
ATOM 689 C C . ALA A 1 93 ? 23.796 -16.944 -18.550 1.00 52.81 93 ALA A C 1
ATOM 691 O O . ALA A 1 93 ? 23.993 -15.893 -17.932 1.00 52.81 93 ALA A O 1
ATOM 692 N N . ALA A 1 94 ? 23.625 -16.998 -19.875 1.00 56.44 94 ALA A N 1
ATOM 693 C CA . ALA A 1 94 ? 23.392 -15.816 -20.694 1.00 56.44 94 ALA A CA 1
ATOM 694 C C . ALA A 1 94 ? 22.304 -14.965 -20.025 1.00 56.44 94 ALA A C 1
ATOM 696 O O . ALA A 1 94 ? 21.272 -15.486 -19.589 1.00 56.44 94 ALA A O 1
ATOM 697 N N . GLY A 1 95 ? 22.558 -13.665 -19.864 1.00 55.59 95 GLY A N 1
ATOM 698 C CA . GLY A 1 95 ? 21.517 -12.752 -19.415 1.00 55.59 95 GLY A CA 1
ATOM 699 C C . GLY A 1 95 ? 20.341 -12.879 -20.374 1.00 55.59 95 GLY A C 1
ATOM 700 O O . GLY A 1 95 ? 20.507 -12.641 -21.563 1.00 55.59 95 GLY A O 1
ATOM 701 N N . ALA A 1 96 ? 19.185 -13.308 -19.874 1.00 63.22 96 ALA A N 1
ATOM 702 C CA . ALA A 1 96 ? 17.976 -13.394 -20.677 1.00 63.22 96 ALA A CA 1
ATOM 703 C C . ALA A 1 96 ? 17.399 -11.984 -20.836 1.00 63.22 96 ALA A C 1
ATOM 705 O O . ALA A 1 96 ? 16.408 -11.633 -20.198 1.00 63.22 96 ALA A O 1
ATOM 706 N N . SER A 1 97 ? 18.071 -11.149 -21.627 1.00 68.12 97 SER A N 1
ATOM 707 C CA . SER A 1 97 ? 17.394 -10.010 -22.234 1.00 68.12 97 SER A CA 1
ATOM 708 C C . SER A 1 97 ? 16.327 -10.566 -23.181 1.00 68.12 97 SER A C 1
ATOM 710 O O . SER A 1 97 ? 16.576 -11.597 -23.819 1.00 68.12 97 SER A O 1
ATOM 712 N N . PRO A 1 98 ? 15.140 -9.944 -23.262 1.00 75.75 98 PRO A N 1
ATOM 713 C CA . PRO A 1 98 ? 14.166 -10.288 -24.286 1.00 75.75 98 PRO A CA 1
ATOM 714 C C . PRO A 1 98 ? 14.822 -10.276 -25.668 1.00 75.75 98 PRO A C 1
ATOM 716 O O . PRO A 1 98 ? 15.701 -9.453 -25.934 1.00 75.75 98 PRO A O 1
ATOM 719 N N . ALA A 1 99 ? 14.407 -11.201 -26.531 1.00 85.19 99 ALA A N 1
ATOM 720 C CA . ALA A 1 99 ? 14.825 -11.167 -27.922 1.00 85.19 99 ALA A CA 1
ATOM 721 C C . ALA A 1 99 ? 14.301 -9.884 -28.588 1.00 85.19 99 ALA A C 1
ATOM 723 O O . ALA A 1 99 ? 13.256 -9.351 -28.205 1.00 85.19 99 ALA A O 1
ATOM 724 N N . TRP A 1 100 ? 15.042 -9.393 -29.578 1.00 91.12 100 TRP A N 1
ATOM 725 C CA . TRP A 1 100 ? 14.563 -8.338 -30.463 1.00 91.12 100 TRP A CA 1
ATOM 726 C C . TRP A 1 100 ? 13.298 -8.810 -31.189 1.00 91.12 100 TRP A C 1
ATOM 728 O O . TRP A 1 100 ? 13.245 -9.958 -31.632 1.00 91.12 100 TRP A O 1
ATOM 738 N N . THR A 1 101 ? 12.290 -7.945 -31.294 1.00 92.69 101 THR A N 1
ATOM 739 C CA . THR A 1 101 ? 11.040 -8.245 -32.004 1.00 92.69 101 THR A CA 1
ATOM 740 C C . THR A 1 101 ? 11.003 -7.498 -33.333 1.00 92.69 101 THR A C 1
ATOM 742 O O . THR A 1 101 ? 11.056 -6.274 -33.347 1.00 92.69 101 THR A O 1
ATOM 745 N N . ASP A 1 102 ? 10.871 -8.208 -34.453 1.00 92.25 102 ASP A N 1
ATOM 746 C CA . ASP A 1 102 ? 10.864 -7.578 -35.786 1.00 92.25 102 ASP A CA 1
ATOM 747 C C . ASP A 1 102 ? 9.602 -6.739 -36.062 1.00 92.25 102 ASP A C 1
ATOM 749 O O . ASP A 1 102 ? 9.614 -5.861 -36.920 1.00 92.25 102 ASP A O 1
ATOM 753 N N . ILE A 1 103 ? 8.512 -6.996 -35.331 1.00 91.00 103 ILE A N 1
ATOM 754 C CA . ILE A 1 103 ? 7.216 -6.318 -35.478 1.00 91.00 103 ILE A CA 1
ATOM 755 C C . ILE A 1 103 ? 6.782 -5.765 -34.107 1.00 91.00 103 ILE A C 1
ATOM 757 O O . ILE A 1 103 ? 6.101 -6.475 -33.363 1.00 91.00 103 ILE A O 1
ATOM 761 N N . PRO A 1 104 ? 7.216 -4.550 -33.718 1.00 91.31 104 PRO A N 1
ATOM 762 C CA . PRO A 1 104 ? 6.766 -3.918 -32.479 1.00 91.31 104 PRO A CA 1
ATOM 763 C C . PRO A 1 104 ? 5.323 -3.403 -32.606 1.00 91.31 104 PRO A C 1
ATOM 765 O O . PRO A 1 104 ? 4.867 -3.091 -33.705 1.00 91.31 104 PRO A O 1
ATOM 768 N N . ASP A 1 105 ? 4.623 -3.267 -31.475 1.00 91.62 105 ASP A N 1
ATOM 769 C CA . ASP A 1 105 ? 3.262 -2.707 -31.443 1.00 91.62 105 ASP A CA 1
ATOM 770 C C . ASP A 1 105 ? 3.231 -1.237 -31.903 1.00 91.62 105 ASP A C 1
ATOM 772 O O . ASP A 1 105 ? 2.315 -0.811 -32.603 1.00 91.62 105 ASP A O 1
ATOM 776 N N . GLU A 1 106 ? 4.259 -0.467 -31.534 1.00 90.38 106 GLU A N 1
ATOM 777 C CA . GLU A 1 106 ? 4.452 0.925 -31.941 1.00 90.38 106 GLU A CA 1
ATOM 778 C C . GLU A 1 106 ? 5.886 1.129 -32.447 1.00 90.38 106 GLU A C 1
ATOM 780 O O . GLU A 1 106 ? 6.854 0.716 -31.803 1.00 90.38 106 GLU A O 1
ATOM 785 N N . HIS A 1 107 ? 6.023 1.800 -33.592 1.00 92.12 107 HIS A N 1
ATOM 786 C CA . HIS A 1 107 ? 7.304 2.206 -34.168 1.00 92.12 107 HIS A CA 1
ATOM 787 C C . HIS A 1 107 ? 7.294 3.718 -34.396 1.00 92.12 107 HIS A C 1
ATOM 789 O O . HIS A 1 107 ? 6.398 4.240 -35.060 1.00 92.12 107 HIS A O 1
ATOM 795 N N . SER A 1 108 ? 8.269 4.425 -33.828 1.00 89.75 108 SER A N 1
ATOM 796 C CA . SER A 1 108 ? 8.356 5.882 -33.915 1.00 89.75 108 SER A CA 1
ATOM 797 C C . SER A 1 108 ? 9.803 6.311 -34.093 1.00 89.75 108 SER A C 1
ATOM 799 O O . SER A 1 108 ? 10.647 6.041 -33.234 1.00 89.75 108 SER A O 1
ATOM 801 N N . ASP A 1 109 ? 10.071 6.993 -35.203 1.00 87.56 109 ASP A N 1
ATOM 802 C CA . ASP A 1 109 ? 11.378 7.572 -35.476 1.00 87.56 109 ASP A CA 1
ATOM 803 C C . ASP A 1 109 ? 11.603 8.798 -34.585 1.00 87.56 109 ASP A C 1
ATOM 805 O O . ASP A 1 109 ? 10.731 9.657 -34.413 1.00 87.56 109 ASP A O 1
ATOM 809 N N . ARG A 1 110 ? 12.800 8.892 -34.003 1.00 85.88 110 ARG A N 1
ATOM 810 C CA . ARG A 1 110 ? 13.216 10.038 -33.189 1.00 85.88 110 ARG A CA 1
ATOM 811 C C . ARG A 1 110 ? 14.197 10.879 -33.992 1.00 85.88 110 ARG A C 1
ATOM 813 O O . ARG A 1 110 ? 15.320 10.453 -34.242 1.00 85.88 110 ARG A O 1
ATOM 820 N N . PHE A 1 111 ? 13.770 12.080 -34.361 1.00 82.69 111 PHE A N 1
ATOM 821 C CA . PHE A 1 111 ? 14.618 13.073 -35.013 1.00 82.69 111 PHE A CA 1
ATOM 822 C C . PHE A 1 111 ? 15.185 14.049 -33.976 1.00 82.69 111 PHE A C 1
ATOM 824 O O . PHE A 1 111 ? 14.536 14.293 -32.955 1.00 82.69 111 PHE A O 1
ATOM 831 N N . PRO A 1 112 ? 16.394 14.590 -34.194 1.00 80.19 112 PRO A N 1
ATOM 832 C CA . PRO A 1 112 ? 16.930 15.634 -33.335 1.00 80.19 112 PRO A CA 1
ATOM 833 C C . PRO A 1 112 ? 16.042 16.882 -33.415 1.00 80.19 112 PRO A C 1
ATOM 835 O O . PRO A 1 112 ? 15.670 17.329 -34.497 1.00 80.19 112 PRO A O 1
ATOM 838 N N . GLU A 1 113 ? 15.711 17.439 -32.255 1.00 75.00 113 GLU A N 1
ATOM 839 C CA . GLU A 1 113 ? 14.926 18.667 -32.125 1.00 75.00 113 GLU A CA 1
ATOM 840 C C . GLU A 1 113 ? 15.867 19.825 -31.746 1.00 75.00 113 GLU A C 1
ATOM 842 O O . GLU A 1 113 ? 16.751 19.654 -30.904 1.00 75.00 113 GLU A O 1
ATOM 847 N N . GLY A 1 114 ? 15.675 21.005 -32.348 1.00 70.06 114 GLY A N 1
ATOM 848 C CA . GLY A 1 114 ? 16.401 22.233 -32.002 1.00 70.06 114 GLY A CA 1
ATOM 849 C C . GLY A 1 114 ? 17.122 22.909 -33.171 1.00 70.06 114 GLY A C 1
ATOM 850 O O . GLY A 1 114 ? 17.083 22.452 -34.311 1.00 70.06 114 GLY A O 1
ATOM 851 N N . SER A 1 115 ? 17.782 24.031 -32.874 1.00 65.56 115 SER A N 1
ATOM 852 C CA . SER A 1 115 ? 18.616 24.772 -33.822 1.00 65.56 115 SER A CA 1
ATOM 853 C C . SER A 1 115 ? 20.070 24.322 -33.735 1.00 65.56 115 SER A C 1
ATOM 855 O O . SER A 1 115 ? 20.592 24.097 -32.641 1.00 65.56 115 SER A O 1
ATOM 857 N N . ARG A 1 116 ? 20.761 24.278 -34.873 1.00 63.97 116 ARG A N 1
ATOM 858 C CA . ARG A 1 116 ? 22.218 24.097 -34.900 1.00 63.97 116 ARG A CA 1
ATOM 859 C C . ARG A 1 116 ? 22.922 25.261 -34.196 1.00 63.97 116 ARG A C 1
ATOM 861 O O . ARG A 1 116 ? 22.398 26.371 -34.156 1.00 63.97 116 ARG A O 1
ATOM 868 N N . GLU A 1 117 ? 24.160 25.052 -33.749 1.00 64.44 117 GLU A N 1
ATOM 869 C CA . GLU A 1 117 ? 25.037 26.147 -33.288 1.00 64.44 117 GLU A CA 1
ATOM 870 C C . GLU A 1 117 ? 25.282 27.206 -34.385 1.00 64.44 117 GLU A C 1
ATOM 872 O O . GLU A 1 117 ? 25.606 28.351 -34.086 1.00 64.44 117 GLU A O 1
ATOM 877 N N . CYS A 1 118 ? 25.057 26.857 -35.660 1.00 68.56 118 CYS A N 1
ATOM 878 C CA . CYS A 1 118 ? 25.068 27.783 -36.795 1.00 68.56 118 CYS A CA 1
ATOM 879 C C . CYS A 1 118 ? 23.728 28.507 -37.053 1.00 68.56 118 CYS A C 1
ATOM 881 O O . CYS A 1 118 ? 23.612 29.226 -38.042 1.00 68.56 118 CYS A O 1
ATOM 883 N N . GLY A 1 119 ? 22.714 28.329 -36.197 1.00 60.84 119 GLY A N 1
ATOM 884 C CA . GLY A 1 119 ? 21.438 29.057 -36.247 1.00 60.84 119 GLY A CA 1
ATOM 885 C C . GLY A 1 119 ? 20.420 28.556 -37.278 1.00 60.84 119 GLY A C 1
ATOM 886 O O . GLY A 1 119 ? 19.322 29.102 -37.356 1.00 60.84 119 GLY A O 1
ATOM 887 N N . HIS A 1 120 ? 20.745 27.518 -38.051 1.00 61.06 120 HIS A N 1
ATOM 888 C CA . HIS A 1 120 ? 19.799 26.892 -38.974 1.00 61.06 120 HIS A CA 1
ATOM 889 C C . HIS A 1 120 ? 18.958 25.811 -38.290 1.00 61.06 120 HIS A C 1
ATOM 891 O O . HIS A 1 120 ? 19.468 25.020 -37.489 1.00 61.06 120 HIS A O 1
ATOM 897 N N . ASP A 1 121 ? 17.678 25.770 -38.658 1.00 61.22 121 ASP A N 1
ATOM 898 C CA . ASP A 1 121 ? 16.740 24.727 -38.252 1.00 61.22 121 ASP A CA 1
ATOM 899 C C . ASP A 1 121 ? 17.195 23.353 -38.784 1.00 61.22 121 ASP A C 1
ATOM 901 O O . ASP A 1 121 ? 17.800 23.248 -39.861 1.00 61.22 121 ASP A O 1
ATOM 905 N N . LEU A 1 122 ? 16.953 22.318 -37.983 1.00 68.38 122 LEU A N 1
ATOM 906 C CA . LEU A 1 122 ? 17.173 20.910 -38.323 1.00 68.38 122 LEU A CA 1
ATOM 907 C C . LEU A 1 122 ? 15.940 20.300 -39.012 1.00 68.38 122 LEU A C 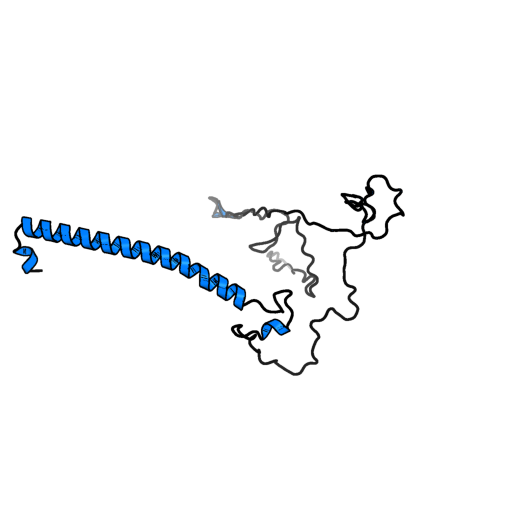1
ATOM 909 O O . LEU A 1 122 ? 16.014 19.200 -39.564 1.00 68.38 122 LEU A O 1
ATOM 913 N N . ALA A 1 123 ? 14.800 21.002 -38.998 1.00 63.03 123 ALA A N 1
ATOM 914 C CA . ALA A 1 123 ? 13.586 20.560 -39.664 1.00 63.03 123 ALA A CA 1
ATOM 915 C C . ALA A 1 123 ? 13.792 20.453 -41.188 1.00 63.03 123 ALA A C 1
ATOM 917 O O . ALA A 1 123 ? 13.975 21.449 -41.887 1.00 63.03 123 ALA A O 1
ATOM 918 N N . GLY A 1 124 ? 13.727 19.226 -41.714 1.00 60.66 124 GLY A N 1
ATOM 919 C CA . GLY A 1 124 ? 13.751 18.951 -43.156 1.00 60.66 124 GLY A CA 1
ATOM 920 C C . GLY A 1 124 ? 15.122 18.619 -43.752 1.00 60.66 124 GLY A C 1
ATOM 921 O O . GLY A 1 124 ? 15.229 18.505 -44.973 1.00 60.66 124 GLY A O 1
ATOM 922 N N . GLU A 1 125 ? 16.165 18.433 -42.937 1.00 63.56 125 GLU A N 1
ATOM 923 C CA . GLU A 1 125 ? 17.433 17.892 -43.435 1.00 63.56 125 GLU A CA 1
ATOM 924 C C . GLU A 1 125 ? 17.311 16.417 -43.837 1.00 63.56 125 GLU A C 1
ATOM 926 O O . GLU A 1 125 ? 16.551 15.641 -43.254 1.00 63.56 125 GLU A O 1
ATOM 931 N N . SER A 1 126 ? 18.077 16.019 -44.856 1.00 62.09 126 SER A N 1
ATOM 932 C CA . SER A 1 126 ? 18.125 14.630 -45.310 1.00 62.09 126 SER A CA 1
ATOM 933 C C . SER A 1 126 ? 18.779 13.771 -44.229 1.00 62.09 126 SER A C 1
ATOM 935 O O . SER A 1 126 ? 19.962 13.921 -43.926 1.00 62.09 126 SER A O 1
ATOM 937 N N . GLY A 1 127 ? 17.996 12.871 -43.631 1.00 66.19 127 GLY A N 1
ATOM 938 C CA . GLY A 1 127 ? 18.493 11.955 -42.611 1.00 66.19 127 GLY A CA 1
ATOM 939 C C . GLY A 1 127 ? 19.631 11.087 -43.150 1.00 66.19 127 GLY A C 1
ATOM 940 O O . GLY A 1 127 ? 19.505 10.474 -44.208 1.00 66.19 127 GLY A O 1
ATOM 941 N N . LEU A 1 128 ? 20.728 10.991 -42.396 1.00 76.56 128 LEU A N 1
ATOM 942 C CA . LEU A 1 128 ? 21.892 10.150 -42.717 1.00 76.56 128 LEU A CA 1
ATOM 943 C C . LEU A 1 128 ? 21.666 8.653 -42.406 1.00 76.56 128 LEU A C 1
ATOM 945 O O . LEU A 1 128 ? 22.614 7.872 -42.378 1.00 76.56 128 LEU A O 1
ATOM 949 N N . GLY A 1 129 ? 20.414 8.250 -42.173 1.00 80.62 129 GLY A N 1
ATOM 950 C CA . GLY A 1 129 ? 20.033 6.912 -41.722 1.00 80.62 129 GLY A CA 1
ATOM 951 C C . GLY A 1 129 ? 19.941 6.780 -40.197 1.00 80.62 129 GLY A C 1
ATOM 952 O O . GLY A 1 129 ? 20.119 7.742 -39.450 1.00 80.62 129 GLY A O 1
ATOM 953 N N . VAL A 1 130 ? 19.617 5.568 -39.742 1.00 84.62 130 VAL A N 1
ATOM 954 C CA . VAL A 1 130 ? 19.434 5.229 -38.322 1.00 84.62 130 VAL A CA 1
ATOM 955 C C . VAL A 1 130 ? 20.786 4.871 -37.700 1.00 84.62 130 VAL A C 1
ATOM 957 O O . VAL A 1 130 ? 21.463 3.964 -38.178 1.00 84.62 130 VAL A O 1
ATOM 960 N N . VAL A 1 131 ? 21.180 5.581 -36.638 1.00 88.81 131 VAL A N 1
ATOM 961 C CA . VAL A 1 131 ? 22.478 5.385 -35.954 1.00 88.81 131 VAL A CA 1
ATOM 962 C C . VAL A 1 131 ? 22.383 4.392 -34.788 1.00 88.81 131 VAL A C 1
ATOM 964 O O . VAL A 1 131 ? 23.354 3.702 -34.493 1.00 88.81 131 VAL A O 1
ATOM 967 N N . ASP A 1 132 ? 21.222 4.304 -34.136 1.00 90.94 132 ASP A N 1
ATOM 968 C CA . ASP A 1 132 ? 20.952 3.390 -33.021 1.00 90.94 132 ASP A CA 1
ATOM 969 C C . ASP A 1 132 ? 19.490 2.928 -33.053 1.00 90.94 132 ASP A C 1
ATOM 971 O O . ASP A 1 132 ? 18.608 3.631 -33.550 1.00 90.94 132 ASP A O 1
ATOM 975 N N . SER A 1 133 ? 19.223 1.733 -32.536 1.00 90.62 133 SER A N 1
ATOM 976 C CA . SER A 1 133 ? 17.876 1.178 -32.432 1.00 90.62 133 SER A CA 1
ATOM 977 C C . SER A 1 133 ? 17.736 0.405 -31.129 1.00 90.62 133 SER A C 1
ATOM 979 O O . SER A 1 133 ? 18.507 -0.507 -30.839 1.00 90.62 133 SER A O 1
ATOM 981 N N . TYR A 1 134 ? 16.700 0.730 -30.358 1.00 92.00 134 TYR A N 1
ATOM 982 C CA . TYR A 1 134 ? 16.394 0.072 -29.092 1.00 92.00 134 TYR A CA 1
ATOM 983 C C . TYR A 1 134 ? 14.898 -0.228 -28.980 1.00 92.00 134 TYR A C 1
ATOM 985 O O . TYR A 1 134 ? 14.061 0.469 -29.548 1.00 92.00 134 TYR A O 1
ATOM 993 N N . GLN A 1 135 ? 14.556 -1.265 -28.213 1.00 93.69 135 GLN A N 1
ATOM 994 C CA . GLN A 1 135 ? 13.172 -1.624 -27.903 1.00 93.69 135 GLN A CA 1
ATOM 995 C C . GLN A 1 135 ? 12.919 -1.508 -26.406 1.00 93.69 135 GLN A C 1
ATOM 997 O O . GLN A 1 135 ? 13.701 -1.998 -25.588 1.00 93.69 135 GLN A O 1
ATOM 1002 N N . ARG A 1 136 ? 11.798 -0.879 -26.047 1.00 91.19 136 ARG A N 1
ATOM 1003 C CA . ARG A 1 136 ? 11.315 -0.797 -24.668 1.00 91.19 136 ARG A CA 1
ATOM 1004 C C . ARG A 1 136 ? 10.077 -1.670 -24.518 1.00 91.19 136 ARG A C 1
ATOM 1006 O O . ARG A 1 136 ? 9.051 -1.393 -25.124 1.00 91.19 136 ARG A O 1
ATOM 1013 N N . TYR A 1 137 ? 10.169 -2.676 -23.655 1.00 89.81 137 TYR A N 1
ATOM 1014 C CA . TYR A 1 137 ? 9.022 -3.480 -23.246 1.00 89.81 137 TYR A CA 1
ATOM 1015 C C . TYR A 1 137 ? 8.372 -2.835 -22.022 1.00 89.81 137 TYR A C 1
ATOM 1017 O O . TYR A 1 137 ? 8.926 -2.893 -20.924 1.00 89.81 137 TYR A O 1
ATOM 1025 N N . GLU A 1 138 ? 7.207 -2.221 -22.213 1.00 87.62 138 GLU A N 1
ATOM 1026 C CA . GLU A 1 138 ? 6.374 -1.707 -21.124 1.00 87.62 138 GLU A CA 1
ATOM 1027 C C . GLU A 1 138 ? 5.285 -2.734 -20.798 1.00 87.62 138 GLU A C 1
ATOM 1029 O O . GLU A 1 138 ? 4.652 -3.283 -21.699 1.00 87.62 138 GLU A O 1
ATOM 1034 N N . ILE A 1 139 ? 5.050 -3.007 -19.514 1.00 86.25 139 ILE A N 1
ATOM 1035 C CA . ILE A 1 139 ? 3.932 -3.854 -19.085 1.00 86.25 139 ILE A CA 1
ATOM 1036 C C . ILE A 1 139 ? 2.824 -2.915 -18.605 1.00 86.25 139 ILE A C 1
ATOM 1038 O O . ILE A 1 139 ? 2.996 -2.283 -17.559 1.00 86.25 139 ILE A O 1
ATOM 1042 N N . PRO A 1 140 ? 1.681 -2.825 -19.313 1.00 86.81 140 PRO A N 1
ATOM 1043 C CA . PRO A 1 140 ? 0.570 -2.000 -18.865 1.00 86.81 140 PRO A CA 1
ATOM 1044 C C . PRO A 1 140 ? 0.151 -2.363 -17.440 1.00 86.81 140 PRO A C 1
ATOM 1046 O O . PRO A 1 140 ? 0.239 -3.521 -17.022 1.00 86.81 140 PRO A O 1
ATOM 1049 N N . ARG A 1 141 ? -0.349 -1.380 -16.684 1.00 81.19 141 ARG A N 1
ATOM 1050 C CA . ARG A 1 141 ? -0.850 -1.617 -15.323 1.00 81.19 141 ARG A CA 1
ATOM 1051 C C . ARG A 1 141 ? -2.055 -2.559 -15.380 1.00 81.19 141 ARG A C 1
ATOM 1053 O O . ARG A 1 141 ? -3.180 -2.133 -15.621 1.00 81.19 141 ARG A O 1
ATOM 1060 N N . VAL A 1 142 ? -1.815 -3.842 -15.137 1.00 81.94 142 VAL A N 1
ATOM 1061 C CA . VAL A 1 142 ? -2.859 -4.863 -15.042 1.00 81.94 142 VAL A CA 1
ATOM 1062 C C . VAL A 1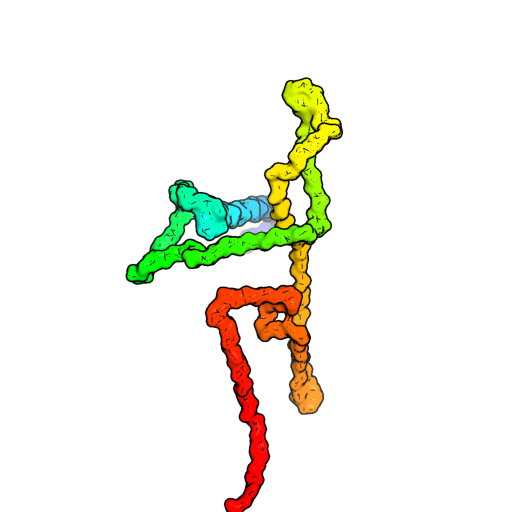 142 ? -3.347 -4.972 -13.600 1.00 81.94 142 VAL A C 1
ATOM 1064 O O . VAL A 1 142 ? -2.575 -5.211 -12.672 1.00 81.94 142 VAL A O 1
ATOM 1067 N N . GLY A 1 143 ? -4.649 -4.768 -13.398 1.00 83.81 143 GLY A N 1
ATOM 1068 C CA . GLY A 1 143 ? -5.296 -4.977 -12.105 1.00 83.81 143 GLY A CA 1
ATOM 1069 C C . GLY A 1 143 ? -5.542 -6.461 -11.829 1.00 83.81 143 GLY A C 1
ATOM 1070 O O . GLY A 1 143 ? -5.800 -7.244 -12.743 1.00 83.81 143 GLY A O 1
ATOM 1071 N N . VAL A 1 144 ? -5.510 -6.856 -10.555 1.00 89.00 144 VAL A N 1
ATOM 1072 C CA . VAL A 1 144 ? -5.912 -8.205 -10.137 1.00 89.00 144 VAL A CA 1
ATOM 1073 C C . VAL A 1 144 ? -7.399 -8.196 -9.801 1.00 89.00 144 VAL A C 1
ATOM 1075 O O . VAL A 1 144 ? -7.832 -7.484 -8.899 1.00 89.00 144 VAL A O 1
ATOM 1078 N N . LYS A 1 145 ? -8.183 -9.035 -10.482 1.00 88.06 145 LYS A N 1
ATOM 1079 C CA . LYS A 1 145 ? -9.550 -9.349 -10.056 1.00 88.06 145 LYS A CA 1
ATOM 1080 C C . LYS A 1 145 ? -9.510 -10.502 -9.057 1.00 88.06 145 LYS A C 1
ATOM 1082 O O . LYS A 1 145 ? -9.173 -11.627 -9.420 1.00 88.06 145 LYS A O 1
ATOM 1087 N N . VAL A 1 146 ? -9.882 -10.231 -7.809 1.00 91.06 146 VAL A N 1
ATOM 1088 C CA . VAL A 1 146 ? -10.025 -11.262 -6.773 1.00 91.06 146 VAL A CA 1
ATOM 1089 C C . VAL A 1 146 ? -11.466 -11.762 -6.780 1.00 91.06 146 VAL A C 1
ATOM 1091 O O . VAL A 1 146 ? -12.403 -10.975 -6.713 1.00 91.06 146 VAL A O 1
ATOM 1094 N N . THR A 1 147 ? -11.655 -13.074 -6.909 1.00 89.00 147 THR A N 1
ATOM 1095 C CA . THR A 1 147 ? -12.969 -13.721 -6.778 1.00 89.00 147 THR A CA 1
ATOM 1096 C C . THR A 1 147 ? -12.882 -14.743 -5.658 1.00 89.00 147 THR A C 1
ATOM 1098 O O . THR A 1 147 ? -12.107 -15.696 -5.749 1.00 89.00 147 THR A O 1
ATOM 1101 N N . GLN A 1 148 ? -13.654 -14.526 -4.598 1.00 92.06 148 GLN A N 1
ATOM 1102 C CA . GLN A 1 148 ? -13.804 -15.478 -3.505 1.00 92.06 148 GLN A CA 1
ATOM 1103 C C . GLN A 1 148 ? -14.930 -16.460 -3.840 1.00 92.06 148 GLN A C 1
ATOM 1105 O O . GLN A 1 148 ? -15.979 -16.061 -4.340 1.00 92.06 148 GLN A O 1
ATOM 1110 N N . TYR A 1 149 ? -14.699 -17.745 -3.572 1.00 90.81 149 TYR A N 1
ATOM 1111 C CA . TYR A 1 149 ? -15.696 -18.800 -3.726 1.00 90.81 149 TYR A CA 1
ATOM 1112 C C . TYR A 1 149 ? -15.948 -19.450 -2.370 1.00 90.81 149 TYR A C 1
ATOM 1114 O O . TYR A 1 149 ? -15.111 -20.219 -1.893 1.00 90.81 149 TYR A O 1
ATOM 1122 N N . ASP A 1 150 ? -17.114 -19.182 -1.790 1.00 92.31 150 ASP A N 1
ATOM 1123 C CA . ASP A 1 150 ? -17.549 -19.822 -0.552 1.00 92.31 150 ASP A CA 1
ATOM 1124 C C . ASP A 1 150 ? -18.297 -21.121 -0.882 1.00 92.31 150 ASP A C 1
ATOM 1126 O O . ASP A 1 150 ? -19.386 -21.127 -1.459 1.00 92.31 150 ASP A O 1
ATOM 1130 N N . GLN A 1 151 ? -17.680 -22.263 -0.564 1.00 90.75 151 GLN A N 1
ATOM 1131 C CA . GLN A 1 151 ? -18.274 -23.577 -0.812 1.00 90.75 151 GLN A CA 1
ATOM 1132 C C . GLN A 1 151 ? -19.165 -23.980 0.356 1.00 90.75 151 GLN A C 1
ATOM 1134 O O . GLN A 1 151 ? -18.694 -24.357 1.429 1.00 90.75 151 GLN A O 1
ATOM 1139 N N . HIS A 1 152 ? -20.473 -23.941 0.130 1.00 93.88 152 HIS A N 1
ATOM 1140 C CA . HIS A 1 152 ? -21.440 -24.345 1.138 1.00 93.88 152 HIS A CA 1
ATOM 1141 C C . HIS A 1 152 ? -21.651 -25.855 1.162 1.00 93.88 152 HIS A C 1
ATOM 1143 O O . HIS A 1 152 ? -21.520 -26.571 0.162 1.00 93.88 152 HIS A O 1
ATOM 1149 N N . ARG A 1 153 ? -22.033 -26.329 2.344 1.00 93.56 153 ARG A N 1
ATOM 1150 C CA . ARG A 1 153 ? -22.412 -27.707 2.602 1.00 93.56 153 ARG A CA 1
ATOM 1151 C C . ARG A 1 153 ? -23.852 -27.733 3.096 1.00 93.56 153 ARG A C 1
ATOM 1153 O O . ARG A 1 153 ? -24.184 -27.038 4.049 1.00 93.56 153 ARG A O 1
ATOM 1160 N N . VAL A 1 154 ? -24.693 -28.544 2.464 1.00 91.69 154 VAL A N 1
ATOM 1161 C CA . VAL A 1 154 ? -26.119 -28.655 2.793 1.00 91.69 154 VAL A CA 1
ATOM 1162 C C . VAL A 1 154 ? -26.438 -30.089 3.186 1.00 91.69 154 VAL A C 1
ATOM 1164 O O . VAL A 1 154 ? -26.025 -31.041 2.521 1.00 91.69 154 VAL A O 1
ATOM 1167 N N . ARG A 1 155 ? -27.186 -30.251 4.277 1.00 91.62 155 ARG A N 1
ATOM 1168 C CA . ARG A 1 155 ? -27.726 -31.540 4.707 1.00 91.62 155 ARG A CA 1
ATOM 1169 C C . ARG A 1 155 ? -29.179 -31.639 4.262 1.00 91.62 155 ARG A C 1
ATOM 1171 O O . ARG A 1 155 ? -29.974 -30.758 4.569 1.00 91.62 155 ARG A O 1
ATOM 1178 N N . ARG A 1 156 ? -29.530 -32.700 3.537 1.00 86.25 156 ARG A N 1
ATOM 1179 C CA . ARG A 1 156 ? -30.925 -32.960 3.148 1.00 86.25 156 ARG A CA 1
ATOM 1180 C C . ARG A 1 156 ? -31.667 -33.708 4.253 1.00 86.25 156 ARG A C 1
ATOM 1182 O O . ARG A 1 156 ? -31.036 -34.330 5.106 1.00 86.25 156 ARG A O 1
ATOM 1189 N N . GLY A 1 157 ? -33.000 -33.717 4.189 1.00 78.94 157 GLY A N 1
ATOM 1190 C CA . GLY A 1 157 ? -33.862 -34.428 5.148 1.00 78.94 157 GLY A CA 1
ATOM 1191 C C . GLY A 1 157 ? -33.548 -35.925 5.298 1.00 78.94 157 GLY A C 1
ATOM 1192 O O . GLY A 1 157 ? -33.765 -36.491 6.358 1.00 78.94 157 GLY A O 1
ATOM 1193 N N . CYS A 1 158 ? -32.931 -36.553 4.289 1.00 81.94 158 CYS A N 1
ATOM 1194 C CA . CYS A 1 158 ? -32.442 -37.938 4.346 1.00 81.94 158 CYS A CA 1
ATOM 1195 C C . CYS A 1 158 ? -31.091 -38.117 5.072 1.00 81.94 158 CYS A C 1
ATOM 1197 O O . CYS A 1 158 ? -30.478 -39.179 4.998 1.00 81.94 158 CYS A O 1
ATOM 1199 N N . GLY A 1 159 ? -30.563 -37.073 5.712 1.00 84.44 159 GLY A N 1
ATOM 1200 C CA . GLY A 1 159 ? -29.320 -37.108 6.480 1.00 84.44 159 GLY A CA 1
ATOM 1201 C C . GLY A 1 159 ? -28.034 -36.982 5.658 1.00 84.44 159 GLY A C 1
ATOM 1202 O O . GLY A 1 159 ? -27.001 -36.661 6.244 1.00 84.44 159 GLY A O 1
ATOM 1203 N N . ARG A 1 160 ? -28.081 -37.163 4.328 1.00 89.00 160 ARG A N 1
ATOM 1204 C CA . ARG A 1 160 ? -26.913 -36.998 3.443 1.00 89.00 160 ARG A CA 1
ATOM 1205 C C . ARG A 1 160 ? -26.484 -35.539 3.330 1.00 89.00 160 ARG A C 1
ATOM 1207 O O . ARG A 1 160 ? -27.310 -34.626 3.274 1.00 89.00 160 ARG A O 1
ATOM 1214 N N . VAL A 1 161 ? -25.171 -35.356 3.252 1.00 92.38 161 VAL A N 1
ATOM 1215 C CA . VAL A 1 161 ? -24.500 -34.062 3.202 1.00 92.38 161 VAL A CA 1
ATOM 1216 C C . VAL A 1 161 ? -23.878 -33.871 1.823 1.00 92.38 161 VAL A C 1
ATOM 1218 O O . VAL A 1 161 ? -23.116 -34.716 1.362 1.00 92.38 161 VAL A O 1
ATOM 1221 N N . HIS A 1 162 ? -24.191 -32.753 1.180 1.00 90.69 162 HIS A N 1
ATOM 1222 C CA . HIS A 1 162 ? -23.678 -32.373 -0.132 1.00 90.69 162 HIS A CA 1
ATOM 1223 C C . HIS A 1 162 ? -22.803 -31.132 0.018 1.00 90.69 162 HIS A C 1
ATOM 1225 O O . HIS A 1 162 ? -23.197 -30.198 0.709 1.00 90.69 162 HIS A O 1
ATOM 1231 N N . THR A 1 163 ? -21.624 -31.125 -0.601 1.00 92.31 163 THR A N 1
ATOM 1232 C CA . THR A 1 163 ? -20.719 -29.963 -0.612 1.00 92.31 163 THR A CA 1
ATOM 1233 C C . THR A 1 163 ? -20.624 -29.437 -2.038 1.00 92.31 163 THR A C 1
ATOM 1235 O O . THR A 1 163 ? -20.533 -30.242 -2.966 1.00 92.31 163 THR A O 1
ATOM 1238 N N . ALA A 1 164 ? -20.668 -28.115 -2.209 1.00 91.25 164 ALA A N 1
ATOM 1239 C CA . ALA A 1 164 ? -20.423 -27.483 -3.501 1.00 91.25 164 ALA A CA 1
ATOM 1240 C C . ALA A 1 164 ? -19.036 -27.875 -4.035 1.00 91.25 164 ALA A C 1
ATOM 1242 O O . ALA A 1 164 ? -18.080 -27.968 -3.268 1.00 91.25 164 ALA A O 1
ATOM 1243 N N . ALA A 1 165 ? -18.933 -28.124 -5.341 1.00 88.94 165 ALA A N 1
ATOM 1244 C CA . ALA A 1 165 ? -17.657 -28.414 -5.982 1.00 88.94 165 ALA A CA 1
ATOM 1245 C C . ALA A 1 165 ? -16.884 -27.119 -6.254 1.00 88.94 165 ALA A C 1
ATOM 1247 O O . ALA A 1 165 ? -17.469 -26.054 -6.466 1.00 88.94 165 ALA A O 1
ATOM 1248 N N . ARG A 1 166 ? -15.555 -27.216 -6.279 1.00 88.44 166 ARG A N 1
ATOM 1249 C CA . ARG A 1 166 ? -14.702 -26.098 -6.678 1.00 88.44 166 ARG A CA 1
ATOM 1250 C C . ARG A 1 166 ? -14.803 -25.877 -8.200 1.00 88.44 166 ARG A C 1
ATOM 1252 O O . ARG A 1 166 ? -14.885 -26.870 -8.922 1.00 88.44 166 ARG A O 1
ATOM 1259 N N . PRO A 1 167 ? -14.769 -24.623 -8.695 1.00 84.88 167 PRO A N 1
ATOM 1260 C CA . PRO A 1 167 ? -14.739 -24.352 -10.131 1.00 84.88 167 PRO A CA 1
ATOM 1261 C C . PRO A 1 167 ? -13.554 -25.020 -10.835 1.00 84.88 167 PRO A C 1
ATOM 1263 O O . PRO A 1 167 ? -12.479 -25.186 -10.247 1.00 84.88 167 PRO A O 1
ATOM 1266 N N . GLU A 1 168 ? -13.741 -25.356 -12.109 1.00 80.75 168 GLU A N 1
ATOM 1267 C CA . GLU A 1 168 ? -12.697 -25.943 -12.946 1.00 80.75 168 GLU A CA 1
ATOM 1268 C C . GLU A 1 168 ? -11.475 -25.013 -13.058 1.00 80.75 168 GLU A C 1
ATOM 1270 O O . GLU A 1 168 ? -11.595 -23.789 -13.136 1.00 80.75 168 GLU A O 1
ATOM 1275 N N . GLY A 1 169 ? -10.272 -25.592 -13.007 1.00 76.62 169 GLY A N 1
ATOM 1276 C CA . GLY A 1 169 ? -9.011 -24.843 -13.052 1.00 76.62 169 GLY A CA 1
ATOM 1277 C C . GLY A 1 169 ? -8.601 -24.173 -11.734 1.00 76.62 169 GLY A C 1
ATOM 1278 O O . GLY A 1 169 ? -7.536 -23.554 -11.666 1.00 76.62 169 GLY A O 1
ATOM 1279 N N . ALA A 1 170 ? -9.391 -24.304 -10.666 1.00 81.12 170 ALA A N 1
ATOM 1280 C CA . ALA A 1 170 ? -9.009 -23.799 -9.356 1.00 81.12 170 ALA A CA 1
ATOM 1281 C C . ALA A 1 170 ? -7.959 -24.704 -8.683 1.00 81.12 170 ALA A C 1
ATOM 1283 O O . ALA A 1 170 ? -8.115 -25.921 -8.589 1.00 81.12 170 ALA A O 1
ATOM 1284 N N . ARG A 1 171 ? -6.880 -24.098 -8.174 1.00 79.25 171 ARG A N 1
ATOM 1285 C CA . ARG A 1 171 ? -5.807 -24.815 -7.458 1.00 79.25 171 ARG A CA 1
ATOM 1286 C C . ARG A 1 171 ? -6.302 -25.351 -6.110 1.00 79.25 171 ARG A C 1
ATOM 1288 O O . ARG A 1 171 ? -7.225 -24.792 -5.537 1.00 79.25 171 ARG A O 1
ATOM 1295 N N . SER A 1 172 ? -5.649 -26.374 -5.556 1.00 78.50 172 SER A N 1
ATOM 1296 C CA . SER A 1 172 ? -6.026 -26.986 -4.266 1.00 78.50 172 SER A CA 1
ATOM 1297 C C . SER A 1 172 ? -5.829 -26.079 -3.039 1.00 78.50 172 SER A C 1
ATOM 1299 O O . SER A 1 172 ? -6.458 -26.308 -2.010 1.00 78.50 172 SER A O 1
ATOM 1301 N N . GLY A 1 173 ? -4.999 -25.035 -3.137 1.00 80.38 173 GLY A N 1
ATOM 1302 C CA . GLY A 1 173 ? -4.726 -24.090 -2.045 1.00 80.38 173 GLY A CA 1
ATOM 1303 C C . GLY A 1 173 ? -5.884 -23.137 -1.709 1.00 80.38 173 GLY A C 1
ATOM 1304 O O . GLY A 1 173 ? -6.836 -22.988 -2.480 1.00 80.38 173 GLY A O 1
ATOM 1305 N N . ILE A 1 174 ? -5.786 -22.470 -0.551 1.00 84.44 174 ILE A N 1
ATOM 1306 C CA . ILE A 1 174 ? -6.757 -21.462 -0.072 1.00 84.44 174 ILE A CA 1
ATOM 1307 C C . ILE A 1 174 ? -6.717 -20.207 -0.959 1.00 84.44 174 ILE A C 1
ATOM 1309 O O . ILE A 1 174 ? -7.755 -19.685 -1.348 1.00 84.44 174 ILE A O 1
ATOM 1313 N N . VAL A 1 175 ? -5.513 -19.778 -1.344 1.00 86.94 175 VAL A N 1
ATOM 1314 C CA . VAL A 1 175 ? -5.270 -18.661 -2.265 1.00 86.94 175 VAL A CA 1
ATOM 1315 C C . VAL A 1 175 ? -4.457 -19.176 -3.445 1.00 86.94 175 VAL A C 1
ATOM 1317 O O . VAL A 1 175 ? -3.541 -19.983 -3.280 1.00 86.94 175 VAL A O 1
ATOM 1320 N N . GLY A 1 176 ? -4.784 -18.724 -4.651 1.00 83.44 176 GLY A N 1
ATOM 1321 C CA . GLY A 1 176 ? -4.033 -19.094 -5.839 1.00 83.44 176 GLY A CA 1
ATOM 1322 C C . GLY A 1 176 ? -4.372 -18.221 -7.032 1.00 83.44 176 GLY A C 1
ATOM 1323 O O . GLY A 1 176 ? -5.472 -17.683 -7.138 1.00 83.44 176 GLY A O 1
ATOM 1324 N N . TYR A 1 177 ? -3.413 -18.106 -7.946 1.00 85.38 177 TYR A N 1
ATOM 1325 C CA . TYR A 1 177 ? -3.628 -17.433 -9.216 1.00 85.38 177 TYR A CA 1
ATOM 1326 C C . TYR A 1 177 ? -4.544 -18.252 -10.124 1.00 85.38 177 TYR A C 1
ATOM 1328 O O . TYR A 1 177 ? -4.393 -19.478 -10.224 1.00 85.38 177 TYR A O 1
ATOM 1336 N N . GLY A 1 178 ? -5.459 -17.547 -10.793 1.00 80.12 178 GLY A N 1
ATOM 1337 C CA . GLY A 1 178 ? -6.345 -18.110 -11.806 1.00 80.12 178 GLY A CA 1
ATOM 1338 C C . GLY A 1 178 ? -5.589 -18.624 -13.040 1.00 80.12 178 GLY A C 1
ATOM 1339 O O . GLY A 1 178 ? -4.389 -18.380 -13.190 1.00 80.12 178 GLY A O 1
ATOM 1340 N N . PRO A 1 179 ? -6.289 -19.317 -13.951 1.00 77.94 179 PRO A N 1
ATOM 1341 C CA . PRO A 1 179 ? -5.672 -20.058 -15.055 1.00 77.94 179 PRO A CA 1
ATOM 1342 C C . PRO A 1 179 ? -4.886 -19.182 -16.045 1.00 77.94 179 PRO A C 1
ATOM 1344 O O . PRO A 1 179 ? -3.949 -19.673 -16.673 1.00 77.94 179 PRO A O 1
ATOM 1347 N N . LEU A 1 180 ? -5.212 -17.888 -16.149 1.00 81.12 180 LEU A N 1
ATOM 1348 C CA . LEU A 1 180 ? -4.499 -16.932 -17.007 1.00 81.12 180 LEU A CA 1
ATOM 1349 C C . LEU A 1 180 ? -3.070 -16.640 -16.526 1.00 81.12 180 LEU A C 1
ATOM 1351 O O . LEU A 1 180 ? -2.197 -16.327 -17.329 1.00 81.12 180 LEU A O 1
ATOM 1355 N N . CYS A 1 181 ? -2.801 -16.775 -15.226 1.00 72.62 181 CYS A N 1
ATOM 1356 C CA . CYS A 1 181 ? -1.478 -16.541 -14.663 1.00 72.62 181 CYS A CA 1
ATOM 1357 C C . CYS A 1 181 ? -0.799 -17.887 -14.366 1.00 72.62 181 CYS A C 1
ATOM 1359 O O . CYS A 1 181 ? -0.965 -18.510 -13.309 1.00 72.62 181 CYS A O 1
ATOM 1361 N N . ARG A 1 182 ? -0.019 -18.358 -15.345 1.00 65.31 182 ARG A N 1
ATOM 1362 C CA . ARG A 1 182 ? 0.824 -19.551 -15.217 1.00 65.31 182 ARG A CA 1
ATOM 1363 C C . ARG A 1 182 ? 2.228 -19.162 -14.776 1.00 65.31 182 ARG A C 1
ATOM 1365 O O . ARG A 1 182 ? 3.065 -18.781 -15.584 1.00 65.31 182 ARG A O 1
ATOM 1372 N N . VAL A 1 183 ? 2.500 -19.330 -13.487 1.00 61.59 183 VAL A N 1
ATOM 1373 C CA . VAL A 1 183 ? 3.862 -19.250 -12.951 1.00 61.59 183 VAL A CA 1
ATOM 1374 C C . VAL A 1 183 ? 4.600 -20.546 -13.294 1.00 61.59 183 VAL A C 1
ATOM 1376 O O . VAL A 1 183 ? 4.279 -21.607 -12.748 1.00 61.59 183 VAL A O 1
ATOM 1379 N N . ARG A 1 184 ? 5.590 -20.479 -14.194 1.00 55.62 184 ARG A N 1
ATOM 1380 C CA . ARG A 1 184 ? 6.564 -21.567 -14.351 1.00 55.62 184 ARG A CA 1
ATOM 1381 C C . ARG A 1 184 ? 7.513 -21.516 -13.163 1.00 55.62 184 ARG A C 1
ATOM 1383 O O . ARG A 1 184 ? 8.296 -20.583 -13.020 1.00 55.62 184 ARG A O 1
ATOM 1390 N N . HIS A 1 185 ? 7.426 -22.515 -12.299 1.00 50.72 185 HIS A N 1
ATOM 1391 C CA . HIS A 1 185 ? 8.397 -22.682 -11.232 1.00 50.72 185 HIS A CA 1
ATOM 1392 C C . HIS A 1 185 ? 9.641 -23.331 -11.841 1.00 50.72 185 HIS A C 1
ATOM 1394 O O . HIS A 1 185 ? 9.651 -24.533 -12.079 1.00 50.72 185 HIS A O 1
ATOM 1400 N N . ASN A 1 186 ? 10.700 -22.556 -12.083 1.00 47.12 186 ASN A N 1
ATOM 1401 C CA . ASN A 1 186 ? 12.032 -23.102 -12.378 1.00 47.12 186 ASN A CA 1
ATOM 1402 C C . ASN A 1 186 ? 12.705 -23.558 -11.069 1.00 47.12 186 ASN A C 1
ATOM 1404 O O . ASN A 1 186 ? 13.758 -23.056 -10.682 1.00 47.12 186 ASN A O 1
ATOM 1408 N N . GLY A 1 187 ? 12.048 -24.458 -10.338 1.00 41.66 187 GLY A N 1
ATOM 1409 C CA . GLY A 1 187 ? 12.566 -25.071 -9.117 1.00 41.66 187 GLY A CA 1
ATOM 1410 C C . GLY A 1 187 ? 12.757 -26.577 -9.310 1.00 41.66 187 GLY A C 1
ATOM 1411 O O . GLY A 1 187 ? 12.069 -27.166 -10.138 1.00 41.66 187 GLY A O 1
ATOM 1412 N N . PRO A 1 188 ? 13.627 -27.240 -8.527 1.00 44.91 188 PRO A N 1
ATOM 1413 C CA . PRO A 1 188 ? 13.858 -28.690 -8.610 1.00 44.91 188 PRO A CA 1
ATOM 1414 C C . PRO A 1 188 ? 12.647 -29.546 -8.181 1.00 44.91 188 PRO A C 1
ATOM 1416 O O . PRO A 1 188 ? 12.753 -30.763 -8.096 1.00 44.91 188 PRO A O 1
ATOM 1419 N N . TYR A 1 189 ? 11.500 -28.923 -7.906 1.00 46.75 189 TYR A N 1
ATOM 1420 C CA . TYR A 1 189 ? 10.245 -29.571 -7.539 1.00 46.75 189 TYR A CA 1
ATOM 1421 C C . TYR A 1 189 ? 9.255 -29.523 -8.709 1.00 46.75 189 TYR A C 1
ATOM 1423 O O . TYR A 1 189 ? 8.116 -29.083 -8.557 1.00 46.75 189 TYR A O 1
ATOM 1431 N N . ALA A 1 190 ? 9.700 -29.935 -9.894 1.00 38.84 190 ALA A N 1
ATOM 1432 C CA . ALA A 1 190 ? 8.775 -30.350 -10.934 1.00 38.84 190 ALA A CA 1
ATOM 1433 C C . ALA A 1 190 ? 8.269 -31.756 -10.569 1.00 38.84 190 ALA A C 1
ATOM 1435 O O . ALA A 1 190 ? 9.057 -32.683 -10.425 1.00 38.84 190 ALA A O 1
ATOM 1436 N N . GLU A 1 191 ? 6.954 -31.855 -10.370 1.00 41.03 191 GLU A N 1
ATOM 1437 C CA . GLU A 1 191 ? 6.151 -33.084 -10.400 1.00 41.03 191 GLU A CA 1
ATOM 1438 C C . GLU A 1 191 ? 6.474 -34.156 -9.342 1.00 41.03 191 GLU A C 1
ATOM 1440 O O . GLU A 1 191 ? 7.211 -35.113 -9.560 1.00 41.03 191 GLU A O 1
ATOM 1445 N N . ARG A 1 192 ? 5.797 -34.069 -8.190 1.00 35.00 192 ARG A N 1
ATOM 1446 C CA . ARG A 1 192 ? 5.425 -35.281 -7.449 1.00 35.00 192 ARG A CA 1
ATOM 1447 C C . ARG A 1 192 ? 4.029 -35.701 -7.916 1.00 35.00 192 ARG A C 1
ATOM 1449 O O . ARG A 1 192 ? 3.088 -34.952 -7.642 1.00 35.00 192 ARG A O 1
ATOM 1456 N N . PRO A 1 193 ? 3.862 -36.844 -8.604 1.00 34.59 193 PRO A N 1
ATOM 1457 C CA . PRO A 1 193 ? 2.537 -37.357 -8.909 1.00 34.59 193 PRO A CA 1
ATOM 1458 C C . PRO A 1 193 ? 1.804 -37.634 -7.594 1.00 34.59 193 PRO A C 1
ATOM 1460 O O . PRO A 1 193 ? 2.317 -38.305 -6.696 1.00 34.59 193 PRO A O 1
ATOM 1463 N N . VAL A 1 194 ? 0.608 -37.066 -7.466 1.00 40.72 194 VAL A N 1
ATOM 1464 C CA . VAL A 1 194 ? -0.305 -37.356 -6.364 1.00 40.72 194 VAL A CA 1
ATOM 1465 C C . VAL A 1 194 ? -0.817 -38.779 -6.589 1.00 40.72 194 VAL A C 1
ATOM 1467 O O . VAL A 1 194 ? -1.626 -39.014 -7.481 1.00 40.72 194 VAL A O 1
ATOM 1470 N N . MET A 1 195 ? -0.309 -39.738 -5.815 1.00 32.75 195 MET A N 1
ATOM 1471 C CA . MET A 1 195 ? -0.882 -41.083 -5.747 1.00 32.75 195 MET A CA 1
ATOM 1472 C C . MET A 1 195 ? -2.317 -40.991 -5.202 1.00 32.75 195 MET A C 1
ATOM 1474 O O . MET A 1 195 ? -2.518 -40.363 -4.157 1.00 32.75 195 MET A O 1
ATOM 1478 N N . PRO A 1 196 ? -3.323 -41.604 -5.849 1.00 35.00 196 PRO A N 1
ATOM 1479 C CA . PRO A 1 196 ? -4.654 -41.702 -5.274 1.00 35.00 196 PRO A CA 1
ATOM 1480 C C . PRO A 1 196 ? -4.630 -42.677 -4.091 1.00 35.00 196 PRO A C 1
ATOM 1482 O O . PRO A 1 196 ? -4.570 -43.895 -4.251 1.00 35.00 196 PRO A O 1
ATOM 1485 N N . CYS A 1 197 ? -4.683 -42.129 -2.878 1.00 33.34 197 CYS A N 1
ATOM 1486 C CA . CYS A 1 197 ? -5.001 -42.893 -1.681 1.00 33.34 197 CYS A CA 1
ATOM 1487 C C . CYS A 1 197 ? -6.480 -43.314 -1.708 1.00 33.34 197 CYS A C 1
ATOM 1489 O O . CYS A 1 197 ? -7.362 -42.489 -1.943 1.00 33.34 197 CYS A O 1
ATOM 1491 N N . CYS A 1 198 ? -6.715 -44.582 -1.360 1.00 34.16 198 CYS A N 1
ATOM 1492 C CA . CYS A 1 198 ? -8.001 -45.216 -1.043 1.00 34.16 198 CYS A CA 1
ATOM 1493 C C . CYS A 1 198 ? -8.876 -45.691 -2.216 1.00 34.16 198 CYS A C 1
ATOM 1495 O O . CYS A 1 198 ? -9.997 -45.231 -2.415 1.00 34.16 198 CYS A O 1
ATOM 1497 N N . GLY A 1 199 ? -8.438 -46.773 -2.865 1.00 33.50 199 GLY A N 1
ATOM 1498 C CA . GLY A 1 199 ? -9.366 -47.809 -3.317 1.00 33.50 199 GLY A CA 1
ATOM 1499 C C . GLY A 1 199 ? -9.866 -48.615 -2.114 1.00 33.50 199 GLY A C 1
ATOM 1500 O O . GLY A 1 199 ? -9.180 -49.516 -1.641 1.00 33.50 199 GLY A O 1
ATOM 1501 N N . ARG A 1 200 ? -11.056 -48.287 -1.600 1.00 34.44 200 ARG A N 1
ATOM 1502 C CA . ARG A 1 200 ? -11.826 -49.179 -0.722 1.00 34.44 200 ARG A CA 1
ATOM 1503 C C . ARG A 1 200 ? -13.221 -49.338 -1.309 1.00 34.44 200 ARG A C 1
ATOM 1505 O O . ARG A 1 200 ? -14.052 -48.451 -1.166 1.00 34.44 200 ARG A O 1
ATOM 1512 N N . SER A 1 201 ? -13.462 -50.480 -1.943 1.00 30.88 201 SER A N 1
ATOM 1513 C CA . SER A 1 201 ? -14.803 -51.041 -2.105 1.00 30.88 201 SER A CA 1
ATOM 1514 C C . SER A 1 201 ? -14.762 -52.481 -1.614 1.00 30.88 201 SER A C 1
ATOM 1516 O O . SER A 1 201 ? -13.876 -53.250 -1.978 1.00 30.88 201 SER A O 1
ATOM 1518 N N . LEU A 1 202 ? -15.670 -52.771 -0.688 1.00 32.06 202 LEU A N 1
ATOM 1519 C CA . LEU A 1 202 ? -15.858 -54.049 -0.022 1.00 32.06 202 LEU A CA 1
ATOM 1520 C C . LEU A 1 202 ? -16.378 -55.143 -0.973 1.00 32.06 202 LEU A C 1
ATOM 1522 O O . LEU A 1 202 ? -17.190 -54.857 -1.843 1.00 32.06 202 LEU A O 1
ATOM 1526 N N . LEU A 1 203 ? -15.975 -56.377 -0.636 1.00 34.69 203 LEU A N 1
ATOM 1527 C CA . LEU A 1 203 ? -16.720 -57.650 -0.646 1.00 34.69 203 LEU A CA 1
ATOM 1528 C C . LEU A 1 203 ? -17.358 -58.152 -1.949 1.00 34.69 203 LEU A C 1
ATOM 1530 O O . LEU A 1 203 ? -18.392 -57.636 -2.349 1.00 34.69 203 LEU A O 1
ATOM 1534 N N . VAL A 1 204 ? -16.882 -59.319 -2.414 1.00 29.34 204 VAL A N 1
ATOM 1535 C CA . VAL A 1 204 ? -17.716 -60.523 -2.635 1.00 29.34 204 VAL A CA 1
ATOM 1536 C C . VAL A 1 204 ? -16.875 -61.783 -2.323 1.00 29.34 204 VAL A C 1
ATOM 1538 O O . VAL A 1 204 ? -15.856 -62.026 -2.958 1.00 29.34 204 VAL A O 1
ATOM 1541 N N . VAL A 1 205 ? -17.304 -62.560 -1.324 1.00 34.53 205 VAL A N 1
ATOM 1542 C CA . VAL A 1 205 ? -17.082 -64.020 -1.136 1.00 34.53 205 VAL A CA 1
ATOM 1543 C C . VAL A 1 205 ? -18.358 -64.669 -1.712 1.00 34.53 205 VAL A C 1
ATOM 1545 O O . VAL A 1 205 ? -19.405 -64.051 -1.484 1.00 34.53 205 VAL A O 1
ATOM 1548 N N . PRO A 1 206 ? -18.379 -65.801 -2.463 1.00 33.56 206 PRO A N 1
ATOM 1549 C CA . PRO A 1 206 ? -17.900 -67.148 -2.066 1.00 33.56 206 PRO A CA 1
ATOM 1550 C C . PRO A 1 206 ? -17.368 -67.966 -3.283 1.00 33.56 206 PRO A C 1
ATOM 1552 O O . PRO A 1 206 ? -17.158 -67.377 -4.333 1.00 33.56 206 PRO A O 1
ATOM 1555 N N . ALA A 1 207 ? -17.096 -69.273 -3.333 1.00 33.16 207 ALA A N 1
ATOM 1556 C CA . ALA A 1 207 ? -17.148 -70.483 -2.503 1.00 33.16 207 ALA A CA 1
ATOM 1557 C C . ALA A 1 207 ? -16.213 -71.501 -3.206 1.00 33.16 207 ALA A C 1
ATOM 1559 O O . ALA A 1 207 ? -16.123 -71.459 -4.436 1.00 33.16 207 ALA A O 1
ATOM 1560 N N . GLY A 1 208 ? -15.607 -72.437 -2.469 1.00 39.09 208 GLY A N 1
ATOM 1561 C CA . GLY A 1 208 ? -14.887 -73.590 -3.029 1.00 39.09 208 GLY A CA 1
ATOM 1562 C C . GLY A 1 208 ? -13.580 -73.863 -2.317 1.00 39.09 208 GLY A C 1
ATOM 1563 O O . GLY A 1 208 ? -12.564 -73.299 -2.770 1.00 39.09 208 GLY A O 1
#

Foldseek 3Di:
DVVLVPDDPVRNVVVVVVVVVVVVVVVVVVVVVVVVCVVVVVVVVVVVVVLVDAVVNDVDDNVCLPDPPHDRPPPDPPPDDDPPPPPDDDVPPDPPDDDDDPDDPDDDDDDDADADPVRDGPPPDDDPDDPDDDDDDDDPDDDDDDDDDDWDWDADPVRDIDIDDDDPQDDPDPDDDGPVDDDDPPDPPDDDPDDDPDPDDDDDDDDD

pLDDT: mean 73.54, std 18.99, range [29.34, 97.25]

Sequence (208 aa):
MSALKEMSRDELVTLVAQRDAQVAVMAGQLSELMEADEVLAGKPARLEHLLSRNSRDSSSPPSKDDDPGKTPPRVGKRRGGGPTRSLGKRPGAAGASPAWTDIPDEHSDRFPEGSRECGHDLAGESGLGVVDSYQRYEIPRVGVKVTQYDQHRVRRGCGRVHTAARPEGARSGIVGYGPLCRVRHNGPYAERPVMPCCGRSLLVVPAG

Radius of gyration: 36.6 Å; chains: 1; bounding box: 67×103×99 Å

Secondary structure (DSSP, 8-state):
--HHHHS-HHHHHHHHHHHHHHHHHHHHHHHHHHHHHHHHHHHHHHHHHHHH--TTTSS--GGGTTSTTS---------S-------S--TT----PPPP-SS-S--------SB-TTS-B-TT------S----------PPP--------EEE-TTS-EEEPPPPTT--SSSS---TT------SS--------------------